Protein AF-0000000076880242 (afdb_homodimer)

InterPro domains:
  IPR003441 NAC domain [PF02365] (5-135)
  IPR003441 NAC domain [PS51005] (4-157)
  IPR036093 NAC domain superfamily [G3DSA:2.170.150.80] (13-168)
  IPR036093 NAC domain superfamily [SSF101941] (3-143)

Foldseek 3Di:
DPDPPPPDDDDDDLCCQQVPQLVCLLVVHPCVPSCVRAPADDCLQEDLVCVCVVCVDDCPDPWRKHKHKYFAQDQDPVRPRDCNDYPFWHKAWPDDWDFDADPVGHTFWTKTKIFTFGDDPPPGHTFQKMKIKIAGDDDPDRDPPSNTIIMIMIGRDDPPPPVPPPPCPVPPPVPPPPPPPPVPPPPDD/DPDPPPPDDDDDDLCCQAVPQLVCLLVVHPCVPSCVRAPADDCLQEDLVCVCVVCVPDCPDPWRKHKHKYWAQDQDPVRPRPFNYYPFWHKAWPDDWDFDADPVGHTFWTKTKIFTFGDDPPPGHTFQKMKIKIAGDDDPDRDPVSNTIIMIMIGRDDPPPPVPPPPCVVVPPVPPPPPPPPVPPPPDD

Nearest PDB structures (foldseek):
  1ut4-assembly1_A  TM=8.568E-01  e=2.011E-12  Arabidopsis thaliana
  3swm-assembly1_A  TM=8.765E-01  e=5.111E-12  Arabidopsis thaliana
  1ut7-assembly1_B  TM=8.745E-01  e=6.088E-12  Arabidopsis thaliana
  1ut7-assembly1_A  TM=8.770E-01  e=1.029E-11  Arabidopsis thaliana
  3swm-assembly1_B  TM=8.886E-01  e=2.772E-11  Arabidopsis thaliana

Solvent-accessible surface area (backbone atoms only — not comparable to full-atom values): 22292 Å² total; per-residue (Å²): 126,76,84,67,58,89,35,44,40,85,63,55,52,72,40,46,45,38,69,46,50,45,42,25,57,45,68,67,41,63,51,73,65,48,43,72,76,34,39,79,47,83,59,63,50,47,51,74,89,49,45,70,68,69,46,71,60,80,71,52,54,94,70,50,64,45,61,26,37,25,69,54,74,63,70,42,89,90,67,54,56,57,63,42,40,26,90,57,21,33,56,40,74,65,69,76,64,41,77,33,49,39,96,84,66,45,76,51,27,34,40,36,43,27,34,35,21,44,43,59,84,88,74,36,45,81,56,53,36,36,36,39,38,38,38,61,58,80,61,94,75,64,61,78,76,44,72,33,58,26,40,38,35,37,36,54,64,70,75,74,65,71,64,65,78,69,74,70,70,66,74,69,70,77,70,65,68,75,74,72,72,71,71,73,72,71,72,79,129,127,78,83,67,59,90,34,44,40,83,63,54,51,72,40,45,44,38,68,46,49,45,41,25,59,45,68,67,39,64,52,74,65,46,41,71,75,33,39,78,46,86,58,65,51,46,50,73,87,49,46,69,68,69,46,69,61,78,70,52,54,93,71,49,64,45,59,25,36,25,72,55,76,62,70,43,88,89,68,55,52,60,64,43,40,26,90,56,19,33,57,39,74,65,72,76,65,41,77,34,50,38,96,87,66,45,76,52,28,35,39,36,43,26,35,33,20,45,43,58,85,90,75,35,45,80,55,54,38,36,36,40,37,37,38,61,59,79,60,96,75,64,62,78,75,45,73,35,58,26,39,38,37,38,36,54,62,69,73,73,66,72,65,66,80,68,75,69,68,66,71,71,67,76,70,66,72,73,76,72,72,71,69,72,71,70,73,78,130

pLDDT: mean 74.57, std 24.59, range [21.7, 97.0]

Sequence (378 aa):
MGELPAGYRFYPTEEELVRFYLRHMLDGRRRGDIERVIPVADVCSLDPWQLPEVHRGACAGHGEPWFYFCARQDREARGGRPSRTTPSGYWKAAGTPGLVYSADGRPVGTKKTMVFYRGRAPAGAKTKWKMNEYRAFDDDGADAAARLQVINKYKREERVQLVPAVHKVRQLAAVRPPAVHCRRRRMPLMGELPAGYRFYPTEEELVRFYLRHMLDGRRRGDIERVIPVADVCSLDPWQLPEVHRGACAGHGEPWFYFCARQDREARGGRPSRTTPSGYWKAAGTPGLVYSADGRPVGTKKTMVFYRGRAPAGAKTKWKMNEYRAFDDDGADAAARLQVINKYKREERVQLVPAVHKVRQLAAVRPPAVHCRRRRMPL

Organism: Aegilops tauschii subsp. strangulata (NCBI:txid200361)

Structure (mmCIF, N/CA/C/O backbone):
data_AF-0000000076880242-model_v1
#
loop_
_entity.id
_entity.type
_entity.pdbx_description
1 polymer 'NAC domain-containing protein'
#
loop_
_atom_site.group_PDB
_atom_site.id
_atom_site.type_symbol
_atom_site.label_atom_id
_atom_site.label_alt_id
_atom_site.label_comp_id
_atom_site.label_asym_id
_atom_site.label_entity_id
_atom_site.label_seq_id
_atom_site.pdbx_PDB_ins_code
_atom_site.Cartn_x
_atom_site.Cartn_y
_atom_site.Cartn_z
_atom_site.occupancy
_atom_site.B_iso_or_equiv
_atom_site.auth_seq_id
_atom_site.auth_comp_id
_atom_site.auth_asym_id
_atom_site.auth_atom_id
_atom_site.pdbx_PDB_model_num
ATOM 1 N N . MET A 1 1 ? -20.016 -7.203 -4.348 1 39.78 1 MET A N 1
ATOM 2 C CA . MET A 1 1 ? -19.281 -6.516 -3.291 1 39.78 1 MET A CA 1
ATOM 3 C C . MET A 1 1 ? -19.641 -5.039 -3.234 1 39.78 1 MET A C 1
ATOM 5 O O . MET A 1 1 ? -19.781 -4.387 -4.273 1 39.78 1 MET A O 1
ATOM 9 N N . GLY A 1 2 ? -20.344 -4.672 -2.33 1 49.03 2 GLY A N 1
ATOM 10 C CA . GLY A 1 2 ? -20.703 -3.264 -2.252 1 49.03 2 GLY A CA 1
ATOM 11 C C . GLY A 1 2 ? -19.531 -2.336 -2.52 1 49.03 2 GLY A C 1
ATOM 12 O O . GLY A 1 2 ? -18.375 -2.768 -2.514 1 49.03 2 GLY A O 1
ATOM 13 N N . GLU A 1 3 ? -19.75 -1.189 -3.174 1 67.62 3 GLU A N 1
ATOM 14 C CA . GLU A 1 3 ? -18.766 -0.172 -3.518 1 67.62 3 GLU A CA 1
ATOM 15 C C . GLU A 1 3 ? -17.891 0.174 -2.318 1 67.62 3 GLU A C 1
ATOM 17 O O . GLU A 1 3 ? -18.391 0.491 -1.241 1 67.62 3 GLU A O 1
ATOM 22 N N . LEU A 1 4 ? -16.578 -0.355 -2.287 1 77.06 4 LEU A N 1
ATOM 23 C CA . LEU A 1 4 ? -15.656 -0.036 -1.206 1 77.06 4 LEU A CA 1
ATOM 24 C C . LEU A 1 4 ? -15.562 1.472 -0.999 1 77.06 4 LEU A C 1
ATOM 26 O O . LEU A 1 4 ? -15.672 2.242 -1.956 1 77.06 4 LEU A O 1
ATOM 30 N N . PRO A 1 5 ? -15.68 1.851 0.197 1 81 5 PRO A N 1
ATOM 31 C CA . PRO A 1 5 ? -15.453 3.277 0.44 1 81 5 PRO A CA 1
ATOM 32 C C . PRO A 1 5 ? -14.188 3.801 -0.229 1 81 5 PRO A C 1
ATOM 34 O O . PRO A 1 5 ? -13.273 3.021 -0.526 1 81 5 PRO A O 1
ATOM 37 N N . ALA A 1 6 ? -14.156 5.074 -0.466 1 87.81 6 ALA A N 1
ATOM 38 C CA . ALA A 1 6 ? -13 5.703 -1.101 1 87.81 6 ALA A CA 1
ATOM 39 C C . ALA A 1 6 ? -11.719 5.402 -0.328 1 87.81 6 ALA A C 1
ATOM 41 O O . ALA A 1 6 ? -11.703 5.453 0.904 1 87.81 6 ALA A O 1
ATOM 42 N N . GLY A 1 7 ? -10.766 4.98 -1.054 1 90.94 7 GLY A N 1
ATOM 43 C CA . GLY A 1 7 ? -9.461 4.781 -0.448 1 90.94 7 GLY A CA 1
ATOM 44 C C . GLY A 1 7 ? -9.195 3.338 -0.058 1 90.94 7 GLY A C 1
ATOM 45 O O . GLY A 1 7 ? -8.047 2.953 0.18 1 90.94 7 GLY A O 1
ATOM 46 N N . TYR A 1 8 ? -10.25 2.531 0.14 1 90.06 8 TYR A N 1
ATOM 47 C CA . TYR A 1 8 ? -10.055 1.113 0.418 1 90.06 8 TYR A CA 1
ATOM 48 C C . TYR A 1 8 ? -9.789 0.337 -0.866 1 90.06 8 TYR A C 1
ATOM 50 O O . TYR A 1 8 ? -10.492 0.523 -1.866 1 90.06 8 TYR A O 1
ATOM 58 N N . ARG A 1 9 ? -8.828 -0.488 -0.817 1 90.25 9 ARG A N 1
ATOM 59 C CA . ARG A 1 9 ? -8.477 -1.284 -1.987 1 90.25 9 ARG A CA 1
ATOM 60 C C . ARG A 1 9 ? -7.812 -2.596 -1.577 1 90.25 9 ARG A C 1
ATOM 62 O O . ARG A 1 9 ? -7.48 -2.791 -0.407 1 90.25 9 ARG A O 1
ATOM 69 N N . PHE A 1 10 ? -7.703 -3.434 -2.551 1 90.69 10 PHE A N 1
ATOM 70 C CA . PHE A 1 10 ? -7.059 -4.715 -2.293 1 90.69 10 PHE A CA 1
ATOM 71 C C . PHE A 1 10 ? -5.547 -4.551 -2.182 1 90.69 10 PHE A C 1
ATOM 73 O O . PHE A 1 10 ? -4.867 -4.336 -3.188 1 90.69 10 PHE A O 1
ATOM 80 N N . TYR A 1 11 ? -5.043 -4.566 -1.032 1 90.19 11 TYR A N 1
ATOM 81 C CA . TYR A 1 11 ? -3.635 -4.457 -0.671 1 90.19 11 TYR A CA 1
ATOM 82 C C . TYR A 1 11 ? -3.275 -5.449 0.431 1 90.19 11 TYR A C 1
ATOM 84 O O . TYR A 1 11 ? -2.98 -5.051 1.56 1 90.19 11 TYR A O 1
ATOM 92 N N . PRO A 1 12 ? -3.203 -6.703 0.051 1 93.69 12 PRO A N 1
ATOM 93 C CA . PRO A 1 12 ? -3.016 -7.762 1.043 1 93.69 12 PRO A CA 1
ATOM 94 C C . PRO A 1 12 ? -1.581 -7.84 1.56 1 93.69 12 PRO A C 1
ATOM 96 O O . PRO A 1 12 ? -0.641 -7.508 0.833 1 93.69 12 PRO A O 1
ATOM 99 N N . THR A 1 13 ? -1.454 -8.258 2.807 1 92.06 13 THR A N 1
ATOM 100 C CA . THR A 1 13 ? -0.146 -8.68 3.299 1 92.06 13 THR A CA 1
ATOM 101 C C . THR A 1 13 ? 0.262 -10.008 2.682 1 92.06 13 THR A C 1
ATOM 103 O O . THR A 1 13 ? -0.575 -10.727 2.131 1 92.06 13 THR A O 1
ATOM 106 N N . GLU A 1 14 ? 1.52 -10.297 2.859 1 95.12 14 GLU A N 1
ATOM 107 C CA . GLU A 1 14 ? 1.997 -11.586 2.365 1 95.12 14 GLU A CA 1
ATOM 108 C C . GLU A 1 14 ? 1.349 -12.742 3.119 1 95.12 14 GLU A C 1
ATOM 110 O O . GLU A 1 14 ? 1.032 -13.773 2.527 1 95.12 14 GLU A O 1
ATOM 115 N N . GLU A 1 15 ? 1.118 -12.539 4.324 1 94 15 GLU A N 1
ATOM 116 C CA . GLU A 1 15 ? 0.449 -13.57 5.113 1 94 15 GLU A CA 1
ATOM 117 C C . GLU A 1 15 ? -0.976 -13.805 4.621 1 94 15 GLU A C 1
ATOM 119 O O . GLU A 1 15 ? -1.424 -14.945 4.52 1 94 15 GLU A O 1
ATOM 124 N N . GLU A 1 16 ? -1.673 -12.758 4.371 1 95.56 16 GLU A N 1
ATOM 125 C CA . GLU A 1 16 ? -3.043 -12.883 3.883 1 95.56 16 GLU A CA 1
ATOM 126 C C . GLU A 1 16 ? -3.084 -13.609 2.541 1 95.56 16 GLU A C 1
ATOM 128 O O . GLU A 1 16 ? -3.979 -14.414 2.295 1 95.56 16 GLU A O 1
ATOM 133 N N . LEU A 1 17 ? -2.092 -13.328 1.732 1 96.94 17 LEU A N 1
ATOM 134 C CA . LEU A 1 17 ? -2.021 -14.008 0.442 1 96.94 17 LEU A CA 1
ATOM 135 C C . LEU A 1 17 ? -1.858 -15.508 0.625 1 96.94 17 LEU A C 1
ATOM 137 O O . LEU A 1 17 ? -2.562 -16.297 -0.011 1 96.94 17 LEU A O 1
ATOM 141 N N . VAL A 1 18 ? -1.028 -15.836 1.516 1 96.12 18 VAL A N 1
ATOM 142 C CA . VAL A 1 18 ? -0.68 -17.25 1.652 1 96.12 18 VAL A CA 1
ATOM 143 C C . VAL A 1 18 ? -1.71 -17.953 2.533 1 96.12 18 VAL A C 1
ATOM 145 O O . VAL A 1 18 ? -2.295 -18.953 2.131 1 96.12 18 VAL A O 1
ATOM 148 N N . ARG A 1 19 ? -2.1 -17.391 3.639 1 94.56 19 ARG A N 1
ATOM 149 C CA . ARG A 1 19 ? -2.881 -18.094 4.648 1 94.56 19 ARG A CA 1
ATOM 150 C C . ARG A 1 19 ? -4.375 -17.969 4.371 1 94.56 19 ARG A C 1
ATOM 152 O O . ARG A 1 19 ? -5.176 -18.75 4.875 1 94.56 19 ARG A O 1
ATOM 159 N N . PHE A 1 20 ? -4.703 -17.047 3.664 1 95.19 20 PHE A N 1
ATOM 160 C CA . PHE A 1 20 ? -6.129 -16.922 3.383 1 95.19 20 PHE A CA 1
ATOM 161 C C . PHE A 1 20 ? -6.434 -17.281 1.934 1 95.19 20 PHE A C 1
ATOM 163 O O . PHE A 1 20 ? -7.102 -18.281 1.666 1 95.19 20 PHE A O 1
ATOM 170 N N . TYR A 1 21 ? -5.871 -16.562 1.058 1 96.5 21 TYR A N 1
ATOM 171 C CA . TYR A 1 21 ? -6.262 -16.734 -0.337 1 96.5 21 TYR A CA 1
ATOM 172 C C . TYR A 1 21 ? -5.727 -18.047 -0.89 1 96.5 21 TYR A C 1
ATOM 174 O O . TYR A 1 21 ? -6.492 -18.891 -1.382 1 96.5 21 TYR A O 1
ATOM 182 N N . LEU A 1 22 ? -4.438 -18.203 -0.793 1 96.38 22 LEU A N 1
ATOM 183 C CA . LEU A 1 22 ? -3.836 -19.391 -1.387 1 96.38 22 LEU A CA 1
ATOM 184 C C . LEU A 1 22 ? -4.305 -20.641 -0.669 1 96.38 22 LEU A C 1
ATOM 186 O O . LEU A 1 22 ? -4.621 -21.656 -1.312 1 96.38 22 LEU A O 1
ATOM 190 N N . ARG A 1 23 ? -4.379 -20.594 0.606 1 94.06 23 ARG A N 1
ATOM 191 C CA . ARG A 1 23 ? -4.809 -21.781 1.356 1 94.06 23 ARG A CA 1
ATOM 192 C C . ARG A 1 23 ? -6.234 -22.172 0.989 1 94.06 23 ARG A C 1
ATOM 194 O O . ARG A 1 23 ? -6.535 -23.359 0.818 1 94.06 23 ARG A O 1
ATOM 201 N N . HIS A 1 24 ? -7.078 -21.234 0.848 1 94.25 24 HIS A N 1
ATOM 202 C CA . HIS A 1 24 ? -8.445 -21.547 0.439 1 94.25 24 HIS A CA 1
ATOM 203 C C . HIS A 1 24 ? -8.477 -22.156 -0.959 1 94.25 24 HIS A C 1
ATOM 205 O O . HIS A 1 24 ? -9.273 -23.062 -1.229 1 94.25 24 HIS A O 1
ATOM 211 N N . MET A 1 25 ? -7.672 -21.594 -1.796 1 94.44 25 MET A N 1
ATOM 212 C CA . MET A 1 25 ? -7.578 -22.141 -3.145 1 94.44 25 MET A CA 1
ATOM 213 C C . MET A 1 25 ? -7.156 -23.609 -3.105 1 94.44 25 MET A C 1
ATOM 215 O O . MET A 1 25 ? -7.77 -24.453 -3.76 1 94.44 25 MET A O 1
ATOM 219 N N . LEU A 1 26 ? -6.18 -23.875 -2.307 1 91.75 26 LEU A N 1
ATOM 220 C CA . LEU A 1 26 ? -5.613 -25.219 -2.23 1 91.75 26 LEU A CA 1
ATOM 221 C C . LEU A 1 26 ? -6.594 -26.188 -1.574 1 91.75 26 LEU A C 1
ATOM 223 O O . LEU A 1 26 ? -6.664 -27.359 -1.954 1 91.75 26 LEU A O 1
ATOM 227 N N . ASP A 1 27 ? -7.359 -25.641 -0.649 1 91.06 27 ASP A N 1
ATOM 228 C CA . ASP A 1 27 ? -8.289 -26.484 0.092 1 91.06 27 ASP A CA 1
ATOM 229 C C . ASP A 1 27 ? -9.633 -26.594 -0.629 1 91.06 27 ASP A C 1
ATOM 231 O O . ASP A 1 27 ? -10.516 -27.344 -0.209 1 91.06 27 ASP A O 1
ATOM 235 N N . GLY A 1 28 ? -9.75 -25.859 -1.66 1 91.12 28 GLY A N 1
ATOM 236 C CA . GLY A 1 28 ? -11.016 -25.844 -2.379 1 91.12 28 GLY A CA 1
ATOM 237 C C . GLY A 1 28 ? -12.141 -25.203 -1.592 1 91.12 28 GLY A C 1
ATOM 238 O O . GLY A 1 28 ? -13.297 -25.641 -1.688 1 91.12 28 GLY A O 1
ATOM 239 N N . ARG A 1 29 ? -11.844 -24.266 -0.777 1 92.94 29 ARG A N 1
ATOM 240 C CA . ARG A 1 29 ? -12.82 -23.562 0.053 1 92.94 29 ARG A CA 1
ATOM 241 C C . ARG A 1 29 ? -13.023 -22.125 -0.421 1 92.94 29 ARG A C 1
ATOM 243 O O . ARG A 1 29 ? -12.07 -21.469 -0.845 1 92.94 29 ARG A O 1
ATOM 250 N N . ARG A 1 30 ? -14.281 -21.641 -0.36 1 93.19 30 ARG A N 1
ATOM 251 C CA . ARG A 1 30 ? -14.648 -20.266 -0.676 1 93.19 30 ARG A CA 1
ATOM 252 C C . ARG A 1 30 ? -14.164 -19.875 -2.066 1 93.19 30 ARG A C 1
ATOM 254 O O . ARG A 1 30 ? -13.703 -18.75 -2.273 1 93.19 30 ARG A O 1
ATOM 261 N N . ARG A 1 31 ? -14.141 -20.812 -2.93 1 92.12 31 ARG A N 1
ATOM 262 C CA . ARG A 1 31 ? -13.586 -20.594 -4.262 1 92.12 31 ARG A CA 1
ATOM 263 C C . ARG A 1 31 ? -14.25 -19.406 -4.941 1 92.12 31 ARG A C 1
ATOM 265 O O . ARG A 1 31 ? -13.57 -18.531 -5.488 1 92.12 31 ARG A O 1
ATOM 272 N N . GLY A 1 32 ? -15.57 -19.344 -4.809 1 91.12 32 GLY A N 1
ATOM 273 C CA . GLY A 1 32 ? -16.281 -18.234 -5.414 1 91.12 32 GLY A CA 1
ATOM 274 C C . GLY A 1 32 ? -15.867 -16.891 -4.855 1 91.12 32 GLY A C 1
ATOM 275 O O . GLY A 1 32 ? -15.695 -15.922 -5.605 1 91.12 32 GLY A O 1
ATOM 276 N N . ASP A 1 33 ? -15.633 -16.797 -3.623 1 92 33 ASP A N 1
ATOM 277 C CA . ASP A 1 33 ? -15.289 -15.547 -2.943 1 92 33 ASP A CA 1
ATOM 278 C C . ASP A 1 33 ? -13.859 -15.117 -3.277 1 92 33 ASP A C 1
ATOM 280 O O . ASP A 1 33 ? -13.617 -13.945 -3.568 1 92 33 ASP A O 1
ATOM 284 N N . ILE A 1 34 ? -12.945 -16.062 -3.285 1 93.88 34 ILE A N 1
ATOM 285 C CA . ILE A 1 34 ? -11.555 -15.68 -3.451 1 93.88 34 ILE A CA 1
ATOM 286 C C . ILE A 1 34 ? -11.266 -15.414 -4.93 1 93.88 34 ILE A C 1
ATOM 288 O O . ILE A 1 34 ? -10.453 -14.547 -5.262 1 93.88 34 ILE A O 1
ATOM 292 N N . GLU A 1 35 ? -11.922 -16.047 -5.82 1 93.12 35 GLU A N 1
ATOM 293 C CA . GLU A 1 35 ? -11.688 -15.867 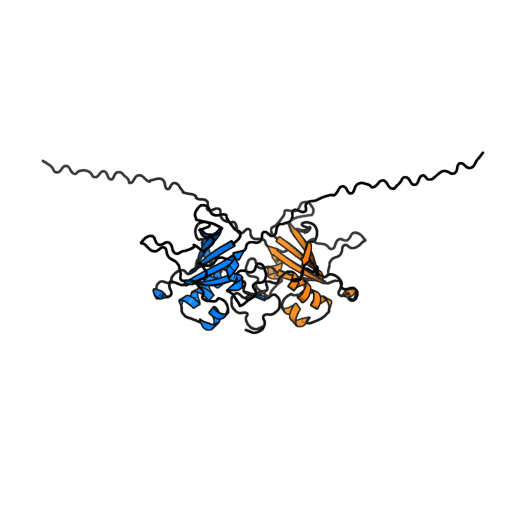-7.246 1 93.12 35 GLU A CA 1
ATOM 294 C C . GLU A 1 35 ? -12.312 -14.562 -7.742 1 93.12 35 GLU A C 1
ATOM 296 O O . GLU A 1 35 ? -11.977 -14.078 -8.82 1 93.12 35 GLU A O 1
ATOM 301 N N . ARG A 1 36 ? -13.219 -14.062 -6.953 1 90.81 36 ARG A N 1
ATOM 302 C CA . ARG A 1 36 ? -13.758 -12.742 -7.273 1 90.81 36 ARG A CA 1
ATOM 303 C C . ARG A 1 36 ? -12.711 -11.656 -7.055 1 90.81 36 ARG A C 1
ATOM 305 O O . ARG A 1 36 ? -12.773 -10.594 -7.672 1 90.81 36 ARG A O 1
ATOM 312 N N . VAL A 1 37 ? -11.805 -11.898 -6.207 1 91.69 37 VAL A N 1
ATOM 313 C CA . VAL A 1 37 ? -10.781 -10.922 -5.852 1 91.69 37 VAL A CA 1
ATOM 314 C C . VAL A 1 37 ? -9.5 -11.195 -6.645 1 91.69 37 VAL A C 1
ATOM 316 O O . VAL A 1 37 ? -8.914 -10.281 -7.223 1 91.69 37 VAL A O 1
ATOM 319 N N . ILE A 1 38 ? -9.102 -12.414 -6.648 1 94.12 38 ILE A N 1
ATOM 320 C CA . ILE A 1 38 ? -7.926 -12.844 -7.395 1 94.12 38 ILE A CA 1
ATOM 321 C C . ILE A 1 38 ? -8.336 -13.828 -8.484 1 94.12 38 ILE A C 1
ATOM 323 O O . ILE A 1 38 ? -8.727 -14.961 -8.188 1 94.12 38 ILE A O 1
ATOM 327 N N . PRO A 1 39 ? -8.219 -13.445 -9.656 1 92.56 39 PRO A N 1
ATOM 328 C CA . PRO A 1 39 ? -8.625 -14.352 -10.742 1 92.56 39 PRO A CA 1
ATOM 329 C C . PRO A 1 39 ? -7.633 -15.492 -10.961 1 92.56 39 PRO A C 1
ATOM 331 O O . PRO A 1 39 ? -6.449 -15.359 -10.641 1 92.56 39 PRO A O 1
ATOM 334 N N . VAL A 1 40 ? -8.172 -16.594 -11.469 1 91.25 40 VAL A N 1
ATOM 335 C CA . VAL A 1 40 ? -7.34 -17.703 -11.922 1 91.25 40 VAL A CA 1
ATOM 336 C C . VAL A 1 40 ? -6.926 -17.484 -13.375 1 91.25 40 VAL A C 1
ATOM 338 O O . VAL A 1 40 ? -7.777 -17.391 -14.258 1 91.25 40 VAL A O 1
ATOM 341 N N . ALA A 1 41 ? -5.609 -17.312 -13.57 1 88.31 41 ALA A N 1
ATOM 342 C CA . ALA A 1 41 ? -5.137 -17.109 -14.938 1 88.31 41 ALA A CA 1
ATOM 343 C C . ALA A 1 41 ? -3.666 -17.5 -15.07 1 88.31 41 ALA A C 1
ATOM 345 O O . ALA A 1 41 ? -2.871 -17.281 -14.156 1 88.31 41 ALA A O 1
ATOM 346 N N . ASP A 1 42 ? -3.385 -18.109 -16.172 1 81.69 42 ASP A N 1
ATOM 347 C CA . ASP A 1 42 ? -1.985 -18.344 -16.5 1 81.69 42 ASP A CA 1
ATOM 348 C C . ASP A 1 42 ? -1.392 -17.172 -17.281 1 81.69 42 ASP A C 1
ATOM 350 O O . ASP A 1 42 ? -1.509 -17.125 -18.5 1 81.69 42 ASP A O 1
ATOM 354 N N . VAL A 1 43 ? -0.737 -16.297 -16.578 1 84 43 VAL A N 1
ATOM 355 C CA . VAL A 1 43 ? -0.303 -15.062 -17.219 1 84 43 VAL A CA 1
ATOM 356 C C . VAL A 1 43 ? 1.222 -15.016 -17.281 1 84 43 VAL A C 1
ATOM 358 O O . VAL A 1 43 ? 1.805 -14.008 -17.688 1 84 43 VAL A O 1
ATOM 361 N N . CYS A 1 44 ? 1.883 -16.094 -16.938 1 80.12 44 CYS A N 1
ATOM 362 C CA . CYS A 1 44 ? 3.34 -16.094 -16.859 1 80.12 44 CYS A CA 1
ATOM 363 C C . CYS A 1 44 ? 3.959 -16.031 -18.25 1 80.12 44 CYS A C 1
ATOM 365 O O . CYS A 1 44 ? 5.109 -15.617 -18.406 1 80.12 44 CYS A O 1
ATOM 367 N N . SER A 1 45 ? 3.207 -16.438 -19.219 1 85.31 45 SER A N 1
ATOM 368 C CA . SER A 1 45 ? 3.74 -16.469 -20.578 1 85.31 45 SER A CA 1
ATOM 369 C C . SER A 1 45 ? 3.422 -15.188 -21.328 1 85.31 45 SER A C 1
ATOM 371 O O . SER A 1 45 ? 3.822 -15.023 -22.484 1 85.31 45 SER A O 1
ATOM 373 N N . LEU A 1 46 ? 2.744 -14.227 -20.719 1 89.75 46 LEU A N 1
ATOM 374 C CA . LEU A 1 46 ? 2.402 -12.945 -21.328 1 89.75 46 LEU A CA 1
ATOM 375 C C . LEU A 1 46 ? 3.434 -11.883 -20.969 1 89.75 46 LEU A C 1
ATOM 377 O O . LEU A 1 46 ? 4.039 -11.93 -19.891 1 89.75 46 LEU A O 1
ATOM 381 N N . ASP A 1 47 ? 3.566 -10.992 -21.984 1 92.69 47 ASP A N 1
ATOM 382 C CA . ASP A 1 47 ? 4.348 -9.812 -21.609 1 92.69 47 ASP A CA 1
ATOM 383 C C . ASP A 1 47 ? 3.656 -9.016 -20.516 1 92.69 47 ASP A C 1
ATOM 385 O O . ASP A 1 47 ? 2.438 -8.828 -20.547 1 92.69 47 ASP A O 1
ATOM 389 N N . PRO A 1 48 ? 4.438 -8.531 -19.547 1 91.62 48 PRO A N 1
ATOM 390 C CA . PRO A 1 48 ? 3.799 -7.91 -18.375 1 91.62 48 PRO A CA 1
ATOM 391 C C . PRO A 1 48 ? 2.988 -6.668 -18.734 1 91.62 48 PRO A C 1
ATOM 393 O O . PRO A 1 48 ? 2.018 -6.336 -18.047 1 91.62 48 PRO A O 1
ATOM 396 N N . TRP A 1 49 ? 3.398 -5.945 -19.781 1 89.25 49 TRP A N 1
ATOM 397 C CA . TRP A 1 49 ? 2.643 -4.754 -20.156 1 89.25 49 TRP A CA 1
ATOM 398 C C . TRP A 1 49 ? 1.286 -5.129 -20.75 1 89.25 49 TRP A C 1
ATOM 400 O O . TRP A 1 49 ? 0.436 -4.266 -20.969 1 89.25 49 TRP A O 1
ATOM 410 N N . GLN A 1 50 ? 0.997 -6.434 -20.938 1 88.44 50 GLN A N 1
ATOM 411 C CA . GLN A 1 50 ? -0.291 -6.895 -21.453 1 88.44 50 GLN A CA 1
ATOM 412 C C . GLN A 1 50 ? -1.257 -7.195 -20.312 1 88.44 50 GLN A C 1
ATOM 414 O O . GLN A 1 50 ? -2.455 -7.375 -20.531 1 88.44 50 GLN A O 1
ATOM 419 N N . LEU A 1 51 ? -0.748 -7.25 -19.125 1 85.88 51 LEU A N 1
ATOM 420 C CA . LEU A 1 51 ? -1.545 -7.672 -17.984 1 85.88 51 LEU A CA 1
ATOM 421 C C . LEU A 1 51 ? -2.697 -6.703 -17.734 1 85.88 51 LEU A C 1
ATOM 423 O O . LEU A 1 51 ? -3.822 -7.129 -17.469 1 85.88 51 LEU A O 1
ATOM 427 N N . PRO A 1 52 ? -2.432 -5.367 -17.812 1 74.31 52 PRO A N 1
ATOM 428 C CA . PRO A 1 52 ? -3.559 -4.453 -17.609 1 74.31 52 PRO A CA 1
ATOM 429 C C . PRO A 1 52 ? -4.715 -4.711 -18.562 1 74.31 52 PRO A C 1
ATOM 431 O O . PRO A 1 52 ? -5.879 -4.527 -18.203 1 74.31 52 PRO A O 1
ATOM 434 N N . GLU A 1 53 ? -4.41 -5.121 -19.688 1 73.5 53 GLU A N 1
ATOM 435 C CA . GLU A 1 53 ? -5.426 -5.352 -20.703 1 73.5 53 GLU A CA 1
ATOM 436 C C . GLU A 1 53 ? -6.191 -6.645 -20.438 1 73.5 53 GLU A C 1
ATOM 438 O O . GLU A 1 53 ? -7.375 -6.754 -20.766 1 73.5 53 GLU A O 1
ATOM 443 N N . VAL A 1 54 ? -5.52 -7.59 -19.984 1 70.25 54 VAL A N 1
ATOM 444 C CA . VAL A 1 54 ? -6.137 -8.883 -19.703 1 70.25 54 VAL A CA 1
ATOM 445 C C . VAL A 1 54 ? -7.055 -8.766 -18.5 1 70.25 54 VAL A C 1
ATOM 447 O O . VAL A 1 54 ? -8.078 -9.453 -18.406 1 70.25 54 VAL A O 1
ATOM 450 N N . HIS A 1 55 ? -6.648 -8.039 -17.656 1 63.78 55 HIS A N 1
ATOM 451 C CA . HIS A 1 55 ? -7.402 -7.91 -16.422 1 63.78 55 HIS A CA 1
ATOM 452 C C . HIS A 1 55 ? -8.508 -6.867 -16.547 1 63.78 55 HIS A C 1
ATOM 454 O O . HIS A 1 55 ? -8.227 -5.672 -16.688 1 63.78 55 HIS A O 1
ATOM 460 N N . ARG A 1 56 ? -9.484 -7.199 -17.547 1 53.97 56 ARG A N 1
ATOM 461 C CA . ARG A 1 56 ? -10.633 -6.301 -17.672 1 53.97 56 ARG A CA 1
ATOM 462 C C . ARG A 1 56 ? -10.961 -5.66 -16.328 1 53.97 56 ARG A C 1
ATOM 464 O O . ARG A 1 56 ? -11.719 -4.688 -16.266 1 53.97 56 ARG A O 1
ATOM 471 N N . GLY A 1 57 ? -10.844 -6.402 -15.359 1 44.75 57 GLY A N 1
ATOM 472 C CA . GLY A 1 57 ? -11.484 -5.93 -14.148 1 44.75 57 GLY A CA 1
ATOM 473 C C . GLY A 1 57 ? -10.875 -4.652 -13.602 1 44.75 57 GLY A C 1
ATOM 474 O O . GLY A 1 57 ? -10.516 -3.756 -14.367 1 44.75 57 GLY A O 1
ATOM 475 N N . ALA A 1 58 ? -10.406 -4.719 -12.258 1 43.91 58 ALA A N 1
ATOM 476 C CA . ALA A 1 58 ? -10.133 -3.596 -11.367 1 43.91 58 ALA A CA 1
ATOM 477 C C . ALA A 1 58 ? -8.992 -2.736 -11.906 1 43.91 58 ALA A C 1
ATOM 479 O O . ALA A 1 58 ? -7.922 -3.254 -12.242 1 43.91 58 ALA A O 1
ATOM 480 N N . CYS A 1 59 ? -9.359 -1.796 -12.672 1 42.34 59 CYS A N 1
ATOM 481 C CA . CYS A 1 59 ? -8.492 -0.698 -13.086 1 42.34 59 CYS A CA 1
ATOM 482 C C . CYS A 1 59 ? -7.344 -0.506 -12.102 1 42.34 59 CYS A C 1
ATOM 484 O O . CYS A 1 59 ? -7.547 -0.013 -10.992 1 42.34 59 CYS A O 1
ATOM 486 N N . ALA A 1 60 ? -6.527 -1.479 -11.984 1 50.28 60 ALA A N 1
ATOM 487 C CA . ALA A 1 60 ? -5.438 -1.036 -11.125 1 50.28 60 ALA A CA 1
ATOM 488 C C . ALA A 1 60 ? -4.898 0.319 -11.57 1 50.28 60 ALA A C 1
ATOM 490 O O . ALA A 1 60 ? -4.609 0.519 -12.758 1 50.28 60 ALA A O 1
ATOM 491 N N . GLY A 1 61 ? -5.531 1.296 -11.133 1 52 61 GLY A N 1
ATOM 492 C CA . GLY A 1 61 ? -4.871 2.564 -11.398 1 52 61 GLY A CA 1
ATOM 493 C C . GLY A 1 61 ? -3.375 2.426 -11.617 1 52 61 GLY A C 1
ATOM 494 O O . GLY A 1 61 ? -2.811 1.349 -11.414 1 52 61 GLY A O 1
ATOM 495 N N . HIS A 1 62 ? -2.783 3.299 -12.234 1 55.97 62 HIS A N 1
ATOM 496 C CA . HIS A 1 62 ? -1.348 3.381 -12.484 1 55.97 62 HIS A CA 1
ATOM 497 C C . HIS A 1 62 ? -0.551 3.051 -11.227 1 55.97 62 HIS A C 1
ATOM 499 O O . HIS A 1 62 ? -0.782 3.639 -10.172 1 55.97 62 HIS A O 1
ATOM 505 N N . GLY A 1 63 ? 0.143 1.854 -11.297 1 66.19 63 GLY A N 1
ATOM 506 C CA . GLY A 1 63 ? 1.118 1.524 -10.273 1 66.19 63 GLY A CA 1
ATOM 507 C C . GLY A 1 63 ? 0.633 0.455 -9.312 1 66.19 63 GLY A C 1
ATOM 508 O O . GLY A 1 63 ? 1.393 -0.011 -8.461 1 66.19 63 GLY A O 1
ATOM 509 N N . GLU A 1 64 ? -0.689 0.149 -9.438 1 80.44 64 GLU A N 1
ATOM 510 C CA . GLU A 1 64 ? -1.182 -0.877 -8.523 1 80.44 64 GLU A CA 1
ATOM 511 C C . GLU A 1 64 ? -0.794 -2.273 -9.008 1 80.44 64 GLU A C 1
ATOM 513 O O . GLU A 1 64 ? -0.72 -2.525 -10.211 1 80.44 64 GLU A O 1
ATOM 518 N N . PRO A 1 65 ? -0.562 -3.215 -8.102 1 90.31 65 PRO A N 1
ATOM 519 C CA . PRO A 1 65 ? -0.167 -4.574 -8.477 1 90.31 65 PRO A CA 1
ATOM 520 C C . PRO A 1 65 ? -1.34 -5.414 -8.977 1 90.31 65 PRO A C 1
ATOM 522 O O . PRO A 1 65 ? -2.498 -5.082 -8.711 1 90.31 65 PRO A O 1
ATOM 525 N N . TRP A 1 66 ? -0.975 -6.457 -9.719 1 91.38 66 TRP A N 1
ATOM 526 C CA . TRP A 1 66 ? -1.929 -7.457 -10.18 1 91.38 66 TRP A CA 1
ATOM 527 C C . TRP A 1 66 ? -1.666 -8.805 -9.523 1 91.38 66 TRP A C 1
ATOM 529 O O . TRP A 1 66 ? -0.512 -9.211 -9.367 1 91.38 66 TRP A O 1
ATOM 539 N N . PHE A 1 67 ? -2.768 -9.477 -9.141 1 94.19 67 PHE A N 1
ATOM 540 C CA . PHE A 1 67 ? -2.664 -10.781 -8.492 1 94.19 67 PHE A CA 1
ATOM 541 C C . PHE A 1 67 ? -3.391 -11.844 -9.305 1 94.19 67 PHE A C 1
ATOM 543 O O . PHE A 1 67 ? -4.496 -11.609 -9.797 1 94.19 67 PHE A O 1
ATOM 550 N N . TYR A 1 68 ? -2.76 -13.047 -9.344 1 93.56 68 TYR A N 1
ATOM 551 C CA . TYR A 1 68 ? -3.381 -14.172 -10.039 1 93.56 68 TYR A CA 1
ATOM 552 C C . TYR A 1 68 ? -3.104 -15.484 -9.312 1 93.56 68 TYR A C 1
ATOM 554 O O . TYR A 1 68 ? -1.99 -15.711 -8.836 1 93.56 68 TYR A O 1
ATOM 562 N N . PHE A 1 69 ? -4.145 -16.281 -9.258 1 94.38 69 PHE A N 1
ATOM 563 C CA . PHE A 1 69 ? -3.879 -17.688 -9.008 1 94.38 69 PHE A CA 1
ATOM 564 C C . PHE A 1 69 ? -3.324 -18.359 -10.25 1 94.38 69 PHE A C 1
ATOM 566 O O . PHE A 1 69 ? -3.91 -18.266 -11.336 1 94.38 69 PHE A O 1
ATOM 573 N N . CYS A 1 70 ? -2.199 -19.031 -10.016 1 91.44 70 CYS A N 1
ATOM 574 C CA . CYS A 1 70 ? -1.546 -19.719 -11.133 1 91.44 70 CYS A CA 1
ATOM 575 C C . CYS A 1 70 ? -1.138 -21.125 -10.734 1 91.44 70 CYS A C 1
ATOM 577 O O . CYS A 1 70 ? -0.913 -21.406 -9.555 1 91.44 70 CYS A O 1
ATOM 579 N N . ALA A 1 71 ? -1.054 -21.922 -11.805 1 87.12 71 ALA A N 1
ATOM 580 C CA . ALA A 1 71 ? -0.478 -23.25 -11.555 1 87.12 71 ALA A CA 1
ATOM 581 C C . ALA A 1 71 ? 1.019 -23.141 -11.273 1 87.12 71 ALA A C 1
ATOM 583 O O . ALA A 1 71 ? 1.729 -22.375 -11.922 1 87.12 71 ALA A O 1
ATOM 584 N N . ARG A 1 72 ? 1.38 -23.844 -10.281 1 81.94 72 ARG A N 1
ATOM 585 C CA . ARG A 1 72 ? 2.807 -23.875 -9.984 1 81.94 72 ARG A CA 1
ATOM 586 C C . ARG A 1 72 ? 3.604 -24.438 -11.156 1 81.94 72 ARG A C 1
ATOM 588 O O . ARG A 1 72 ? 3.213 -25.438 -11.758 1 81.94 72 ARG A O 1
ATOM 595 N N . GLN A 1 73 ? 4.59 -23.672 -11.539 1 69.56 73 GLN A N 1
ATOM 596 C CA . GLN A 1 73 ? 5.426 -24.141 -12.641 1 69.56 73 GLN A CA 1
ATOM 597 C C . GLN A 1 73 ? 6.727 -24.75 -12.117 1 69.56 73 GLN A C 1
ATOM 599 O O . GLN A 1 73 ? 7.566 -24.047 -11.562 1 69.56 73 GLN A O 1
ATOM 604 N N . ASP A 1 74 ? 6.75 -26.016 -11.859 1 62.06 74 ASP A N 1
ATOM 605 C CA . ASP A 1 74 ? 7.977 -26.688 -11.422 1 62.06 74 ASP A CA 1
ATOM 606 C C . ASP A 1 74 ? 8.82 -27.109 -12.625 1 62.06 74 ASP A C 1
ATOM 608 O O . ASP A 1 74 ? 8.289 -27.328 -13.719 1 62.06 74 ASP A O 1
ATOM 612 N N . ARG A 1 75 ? 10.188 -26.969 -12.391 1 58.53 75 ARG A N 1
ATOM 613 C CA . ARG A 1 75 ? 11.094 -27.469 -13.414 1 58.53 75 ARG A CA 1
ATOM 614 C C . ARG A 1 75 ? 10.805 -28.938 -13.734 1 58.53 75 ARG A C 1
ATOM 616 O O . ARG A 1 75 ? 10.609 -29.75 -12.82 1 58.53 75 ARG A O 1
ATOM 623 N N . GLU A 1 76 ? 10.375 -29.172 -14.938 1 53.09 76 GLU A N 1
ATOM 624 C CA . GLU A 1 76 ? 10.273 -30.578 -15.336 1 53.09 76 GLU A CA 1
ATOM 625 C C . GLU A 1 76 ? 11.648 -31.234 -15.406 1 53.09 76 GLU A C 1
ATOM 627 O O . GLU A 1 76 ? 12.648 -30.562 -15.688 1 53.09 76 GLU A O 1
ATOM 632 N N . ALA A 1 77 ? 11.852 -32.5 -14.812 1 49.78 77 ALA A N 1
ATOM 633 C CA . ALA A 1 77 ? 13.055 -33.312 -14.867 1 49.78 77 ALA A CA 1
ATOM 634 C C . ALA A 1 77 ? 13.711 -33.25 -16.234 1 49.78 77 ALA A C 1
ATOM 636 O O . ALA A 1 77 ? 14.938 -33.281 -16.344 1 49.78 77 ALA A O 1
ATOM 637 N N . ARG A 1 78 ? 13.008 -33.469 -17.266 1 51.09 78 ARG A N 1
ATOM 638 C CA . ARG A 1 78 ? 13.633 -33.656 -18.562 1 51.09 78 ARG A CA 1
ATOM 639 C C . ARG A 1 78 ? 13.992 -32.312 -19.188 1 51.09 78 ARG A C 1
ATOM 641 O O . ARG A 1 78 ? 14.102 -32.219 -20.422 1 51.09 78 ARG A O 1
ATOM 648 N N . GLY A 1 79 ? 14.328 -31.297 -18.328 1 49.84 79 GLY A N 1
ATOM 649 C CA . GLY A 1 79 ? 14.992 -30.078 -18.781 1 49.84 79 GLY A CA 1
ATOM 650 C C . GLY A 1 79 ? 14.023 -28.953 -19.109 1 49.84 79 GLY A C 1
ATOM 651 O O . GLY A 1 79 ? 14.438 -27.875 -19.531 1 49.84 79 GLY A O 1
ATOM 652 N N . GLY A 1 80 ? 12.672 -29.312 -19.422 1 47.84 80 GLY A N 1
ATOM 653 C CA . GLY A 1 80 ? 11.781 -28.281 -19.906 1 47.84 80 GLY A CA 1
ATOM 654 C C . GLY A 1 80 ? 11.469 -27.203 -18.875 1 47.84 80 GLY A C 1
ATOM 655 O O . GLY A 1 80 ? 10.828 -27.5 -17.859 1 47.84 80 GLY A O 1
ATOM 656 N N . ARG A 1 81 ? 12.32 -26.25 -18.531 1 51.41 81 ARG A N 1
ATOM 657 C CA . ARG A 1 81 ? 12.039 -25.156 -17.609 1 51.41 81 ARG A CA 1
ATOM 658 C C . ARG A 1 81 ? 10.719 -24.469 -17.953 1 51.41 81 ARG A C 1
ATOM 660 O O . ARG A 1 81 ? 10.461 -24.141 -19.109 1 51.41 81 ARG A O 1
ATOM 667 N N . PRO A 1 82 ? 9.734 -24.734 -17.297 1 54.03 82 PRO A N 1
ATOM 668 C CA . PRO A 1 82 ? 8.531 -23.938 -17.531 1 54.03 82 PRO A CA 1
ATOM 669 C C . PRO A 1 82 ? 8.844 -22.531 -18.047 1 54.03 82 PRO A C 1
ATOM 671 O O . PRO A 1 82 ? 9.922 -22 -17.766 1 54.03 82 PRO A O 1
ATOM 674 N N . SER A 1 83 ? 8.188 -22.031 -19.312 1 60.22 83 SER A N 1
ATOM 675 C CA . SER A 1 83 ? 8.375 -20.906 -20.219 1 60.22 83 SER A CA 1
ATOM 676 C C . SER A 1 83 ? 8.195 -19.578 -19.5 1 60.22 83 SER A C 1
ATOM 678 O O . SER A 1 83 ? 7.074 -19.188 -19.156 1 60.22 83 SER A O 1
ATOM 680 N N . ARG A 1 84 ? 8.953 -19.281 -18.375 1 78.75 84 ARG A N 1
ATOM 681 C CA . ARG A 1 84 ? 9.07 -17.891 -17.938 1 78.75 84 ARG A CA 1
ATOM 682 C C . ARG A 1 84 ? 9.516 -16.984 -19.094 1 78.75 84 ARG A C 1
ATOM 684 O O . ARG A 1 84 ? 10.148 -15.953 -18.859 1 78.75 84 ARG A O 1
ATOM 691 N N . THR A 1 85 ? 9.297 -17.641 -20.203 1 86.12 85 THR A N 1
ATOM 692 C CA . THR A 1 85 ? 9.57 -16.859 -21.406 1 86.12 85 THR A CA 1
ATOM 693 C C . THR A 1 85 ? 8.281 -16.297 -21.984 1 86.12 85 THR A C 1
ATOM 695 O O . THR A 1 85 ? 7.242 -16.953 -21.969 1 86.12 85 THR A O 1
ATOM 698 N N . THR A 1 86 ? 8.391 -15.125 -22.469 1 91.5 86 THR A N 1
ATOM 699 C CA . THR A 1 86 ? 7.289 -14.453 -23.141 1 91.5 86 THR A CA 1
ATOM 700 C C . THR A 1 86 ? 7.688 -14.078 -24.578 1 91.5 86 THR A C 1
ATOM 702 O O . THR A 1 86 ? 8.836 -14.273 -24.969 1 91.5 86 THR A O 1
ATOM 705 N N . PRO A 1 87 ? 6.785 -13.664 -25.312 1 91.44 87 PRO A N 1
ATOM 706 C CA . PRO A 1 87 ? 7.137 -13.266 -26.688 1 91.44 87 PRO A CA 1
ATOM 707 C C . PRO A 1 87 ? 8.242 -12.211 -26.719 1 91.44 87 PRO A C 1
ATOM 709 O O . PRO A 1 87 ? 9.031 -12.18 -27.672 1 91.44 87 PRO A O 1
ATOM 712 N N . SER A 1 88 ? 8.344 -11.375 -25.688 1 95.38 88 SER A N 1
ATOM 713 C CA . SER A 1 88 ? 9.266 -10.25 -25.781 1 95.38 88 SER A CA 1
ATOM 714 C C . SER A 1 88 ? 10.414 -10.391 -24.781 1 95.38 88 SER A C 1
ATOM 716 O O . SER A 1 88 ? 11.312 -9.547 -24.734 1 95.38 88 SER A O 1
ATOM 718 N N . GLY A 1 89 ? 10.336 -11.438 -23.969 1 95.25 89 GLY A N 1
ATOM 719 C CA . GLY A 1 89 ? 11.375 -11.5 -22.953 1 95.25 89 GLY A CA 1
ATOM 720 C C . GLY A 1 89 ? 11.234 -12.695 -22.031 1 95.25 89 GLY A C 1
ATOM 721 O O . GLY A 1 89 ? 10.789 -13.766 -22.453 1 95.25 89 GLY A O 1
ATOM 722 N N . TYR A 1 90 ? 11.844 -12.516 -20.844 1 92.5 90 TYR A N 1
ATOM 723 C CA . TYR A 1 90 ? 11.852 -13.617 -19.891 1 92.5 90 TYR A CA 1
ATOM 724 C C . TYR A 1 90 ? 11.906 -13.102 -18.469 1 92.5 90 TYR A C 1
ATOM 726 O O . TYR A 1 90 ? 12.414 -12.008 -18.219 1 92.5 90 TYR A O 1
ATOM 734 N N . TRP A 1 91 ? 11.359 -13.922 -17.562 1 92.56 91 TRP A N 1
ATOM 735 C CA . TRP A 1 91 ? 11.461 -13.664 -16.141 1 92.56 91 TRP A CA 1
ATOM 736 C C . TRP A 1 91 ? 12.688 -14.344 -15.547 1 92.56 91 TRP A C 1
ATOM 738 O O . TRP A 1 91 ? 12.93 -15.531 -15.781 1 92.56 91 TRP A O 1
ATOM 748 N N . LYS A 1 92 ? 13.438 -13.594 -14.781 1 91.44 92 LYS A N 1
ATOM 749 C CA . LYS A 1 92 ? 14.641 -14.125 -14.141 1 91.44 92 LYS A CA 1
ATOM 750 C C . LYS A 1 92 ? 14.555 -13.984 -12.625 1 91.44 92 LYS A C 1
ATOM 752 O O . LYS A 1 92 ? 14.164 -12.93 -12.109 1 91.44 92 LYS A O 1
ATOM 757 N N . ALA A 1 93 ? 14.93 -15.008 -11.922 1 91.06 93 ALA A N 1
ATOM 758 C CA . ALA A 1 93 ? 14.906 -14.984 -10.461 1 91.06 93 ALA A CA 1
ATOM 759 C C . ALA A 1 93 ? 15.883 -13.945 -9.914 1 91.06 93 ALA A C 1
ATOM 761 O O . ALA A 1 93 ? 17.016 -13.828 -10.398 1 91.06 93 ALA A O 1
ATOM 762 N N . ALA A 1 94 ? 15.289 -13.117 -9.016 1 92.44 94 ALA A N 1
ATOM 763 C CA . ALA A 1 94 ? 16.109 -12.133 -8.32 1 92.44 94 ALA A CA 1
ATOM 764 C C . ALA A 1 94 ? 16.531 -12.633 -6.938 1 92.44 94 ALA A C 1
ATOM 766 O O . ALA A 1 94 ? 16.141 -12.055 -5.922 1 92.44 94 ALA A O 1
ATOM 767 N N . GLY A 1 95 ? 17.328 -13.727 -6.762 1 90 95 GLY A N 1
ATOM 768 C CA . GLY A 1 95 ? 17.797 -14.258 -5.492 1 90 95 GLY A CA 1
ATOM 769 C C . GLY A 1 95 ? 17.047 -15.5 -5.051 1 90 95 GLY A C 1
ATOM 770 O O . GLY A 1 95 ? 16.359 -16.141 -5.855 1 90 95 GLY A O 1
ATOM 771 N N . THR A 1 96 ? 17.266 -15.977 -3.795 1 92 96 THR A N 1
ATOM 772 C CA . THR A 1 96 ? 16.625 -17.141 -3.211 1 92 96 THR A CA 1
ATOM 773 C C . THR A 1 96 ? 15.266 -16.766 -2.617 1 92 96 THR A C 1
ATOM 775 O O . THR A 1 96 ? 15.086 -15.664 -2.102 1 92 96 THR A O 1
ATOM 778 N N . PRO A 1 97 ? 14.438 -17.719 -2.75 1 92.62 97 PRO A N 1
ATOM 779 C CA . PRO A 1 97 ? 13.133 -17.438 -2.141 1 92.62 97 PRO A CA 1
ATOM 780 C C . PRO A 1 97 ? 13.234 -17.141 -0.647 1 92.62 97 PRO A C 1
ATOM 782 O O . PRO A 1 97 ? 14.008 -17.781 0.069 1 92.62 97 PRO A O 1
ATOM 785 N N . GLY A 1 98 ? 12.445 -16.141 -0.245 1 95.19 98 GLY A N 1
ATOM 786 C CA . GLY A 1 98 ? 12.328 -15.844 1.173 1 95.19 98 GLY A CA 1
ATOM 787 C C . GLY A 1 98 ? 11.141 -16.516 1.826 1 95.19 98 GLY A C 1
ATOM 788 O O . GLY A 1 98 ? 10.281 -17.078 1.14 1 95.19 98 GLY A O 1
ATOM 789 N N . LEU A 1 99 ? 11.156 -16.422 3.162 1 94.75 99 LEU A N 1
ATOM 790 C CA . LEU A 1 99 ? 10.047 -17 3.914 1 94.75 99 LEU A CA 1
ATOM 791 C C . LEU A 1 99 ? 8.945 -15.969 4.121 1 94.75 99 LEU A C 1
ATOM 793 O O . LEU A 1 99 ? 9.219 -14.773 4.238 1 94.75 99 LEU A O 1
ATOM 797 N N . VAL A 1 100 ? 7.785 -16.422 4.055 1 95.62 100 VAL A N 1
ATOM 798 C CA . VAL A 1 100 ? 6.629 -15.641 4.48 1 95.62 100 VAL A CA 1
ATOM 799 C C . VAL A 1 100 ? 6.215 -16.062 5.891 1 95.62 100 VAL A C 1
ATOM 801 O O . VAL A 1 100 ? 6.027 -17.25 6.164 1 95.62 100 VAL A O 1
ATOM 804 N N . TYR A 1 101 ? 6.047 -15.109 6.777 1 93.25 101 TYR A N 1
ATOM 805 C CA . TYR A 1 101 ? 5.738 -15.414 8.172 1 93.25 101 TYR A CA 1
ATOM 806 C C . TYR A 1 101 ? 4.316 -14.992 8.516 1 93.25 101 TYR A C 1
ATOM 808 O O . TYR A 1 101 ? 3.809 -14 7.992 1 93.25 101 TYR A O 1
ATOM 816 N N . SER A 1 102 ? 3.773 -15.758 9.383 1 91.75 102 SER A N 1
ATOM 817 C CA . SER A 1 102 ? 2.535 -15.328 10.023 1 91.75 102 SER A CA 1
ATOM 818 C C . SER A 1 102 ? 2.805 -14.281 11.102 1 91.75 102 SER A C 1
ATOM 820 O O . SER A 1 102 ? 3.955 -14.062 11.484 1 91.75 102 SER A O 1
ATOM 822 N N . ALA A 1 103 ? 1.682 -13.641 11.5 1 85.31 103 ALA A N 1
ATOM 823 C CA . ALA A 1 103 ? 1.78 -12.609 12.531 1 85.31 103 ALA A CA 1
ATOM 824 C C . ALA A 1 103 ? 2.398 -13.172 13.812 1 85.31 103 ALA A C 1
ATOM 826 O O . ALA A 1 103 ? 3.088 -12.461 14.539 1 85.31 103 ALA A O 1
ATOM 827 N N . ASP A 1 104 ? 2.254 -14.422 14.031 1 88.56 104 ASP A N 1
ATOM 828 C CA . ASP A 1 104 ? 2.775 -15.047 15.242 1 88.56 104 ASP A CA 1
ATOM 829 C C . ASP A 1 104 ? 4.199 -15.562 15.023 1 88.56 104 ASP A C 1
ATOM 831 O O . ASP A 1 104 ? 4.738 -16.281 15.859 1 88.56 104 ASP A O 1
ATOM 835 N N . GLY A 1 105 ? 4.738 -15.359 13.891 1 89.44 105 GLY A N 1
ATOM 836 C CA . GLY A 1 105 ? 6.148 -15.633 13.664 1 89.44 105 GLY A CA 1
ATOM 837 C C . GLY A 1 105 ? 6.398 -17.016 13.062 1 89.44 105 GLY A C 1
ATOM 838 O O . GLY A 1 105 ? 7.531 -17.5 13.062 1 89.44 105 GLY A O 1
ATOM 839 N N . ARG A 1 106 ? 5.43 -17.672 12.641 1 93.12 106 ARG A N 1
ATOM 840 C CA . ARG A 1 106 ? 5.605 -18.984 12.031 1 93.12 106 ARG A CA 1
ATOM 841 C C . ARG A 1 106 ? 5.738 -18.875 10.516 1 93.12 106 ARG A C 1
ATOM 843 O O . ARG A 1 106 ? 5 -18.125 9.875 1 93.12 106 ARG A O 1
ATOM 850 N N . PRO A 1 107 ? 6.715 -19.562 9.969 1 94.81 107 PRO A N 1
ATOM 851 C CA . PRO A 1 107 ? 6.773 -19.609 8.5 1 94.81 107 PRO A CA 1
ATOM 852 C C . PRO A 1 107 ? 5.57 -20.328 7.883 1 94.81 107 PRO A C 1
ATOM 854 O O . PRO A 1 107 ? 5.188 -21.406 8.336 1 94.81 107 PRO A O 1
ATOM 857 N N . VAL A 1 108 ? 4.98 -19.734 6.906 1 95.31 108 VAL A N 1
ATOM 858 C CA . VAL A 1 108 ? 3.758 -20.297 6.348 1 95.31 108 VAL A CA 1
ATOM 859 C C . VAL A 1 108 ? 3.943 -20.562 4.859 1 95.31 108 VAL A C 1
ATOM 861 O O . VAL A 1 108 ? 3.135 -21.266 4.242 1 95.31 108 VAL A O 1
ATOM 864 N N . GLY A 1 109 ? 4.992 -19.984 4.309 1 95.81 109 GLY A N 1
ATOM 865 C CA . GLY A 1 109 ? 5.234 -20.156 2.887 1 95.81 109 GLY A CA 1
ATOM 866 C C . GLY A 1 109 ? 6.484 -19.453 2.402 1 95.81 109 GLY A C 1
ATOM 867 O O . GLY A 1 109 ? 7.371 -19.141 3.197 1 95.81 109 GLY A O 1
ATOM 868 N N . THR A 1 110 ? 6.578 -19.297 1.049 1 95.31 110 THR A N 1
ATOM 869 C CA . THR A 1 110 ? 7.75 -18.656 0.464 1 95.31 110 THR A CA 1
ATOM 870 C C . THR A 1 110 ? 7.332 -17.578 -0.547 1 95.31 110 THR A C 1
ATOM 872 O O . THR A 1 110 ? 6.207 -17.609 -1.053 1 95.31 110 THR A O 1
ATOM 875 N N . LYS A 1 111 ? 8.219 -16.719 -0.699 1 96 111 LYS A N 1
ATOM 876 C CA . LYS A 1 111 ? 8.125 -15.68 -1.723 1 96 111 LYS A CA 1
ATOM 877 C C . LYS A 1 111 ? 9.344 -15.695 -2.639 1 96 111 LYS A C 1
ATOM 879 O O . LYS A 1 111 ? 10.469 -15.516 -2.182 1 96 111 LYS A O 1
ATOM 884 N N . LYS A 1 112 ? 9.117 -15.922 -3.881 1 94.56 112 LYS A N 1
ATOM 885 C CA . LYS A 1 112 ? 10.172 -15.844 -4.883 1 94.56 112 LYS A CA 1
ATOM 886 C C . LYS A 1 112 ? 9.992 -14.625 -5.781 1 94.56 112 LYS A C 1
ATOM 888 O O . LYS A 1 112 ? 8.922 -14.422 -6.352 1 94.56 112 LYS A O 1
ATOM 893 N N . THR A 1 113 ? 11.047 -13.859 -5.887 1 95.5 113 THR A N 1
ATOM 894 C CA . THR A 1 113 ? 11 -12.641 -6.699 1 95.5 113 THR A CA 1
ATOM 895 C C . THR A 1 113 ? 11.68 -12.867 -8.047 1 95.5 113 THR A C 1
ATOM 897 O O . THR A 1 113 ? 12.766 -13.445 -8.109 1 95.5 113 THR A O 1
ATOM 900 N N . MET A 1 114 ? 11.047 -12.398 -9.086 1 94.38 114 MET A N 1
ATOM 901 C CA . MET A 1 114 ? 11.602 -12.438 -10.438 1 94.38 114 MET A CA 1
ATOM 902 C C . MET A 1 114 ? 11.492 -11.078 -11.117 1 94.38 114 MET A C 1
ATOM 904 O O . MET A 1 114 ? 10.578 -10.305 -10.82 1 94.38 114 MET A O 1
ATOM 908 N N . VAL A 1 115 ? 12.414 -10.836 -11.961 1 95.75 115 VAL A N 1
ATOM 909 C CA . VAL A 1 115 ? 12.445 -9.594 -12.734 1 95.75 115 VAL A CA 1
ATOM 910 C C . VAL A 1 115 ? 12.328 -9.906 -14.219 1 95.75 115 VAL A C 1
ATOM 912 O O . VAL A 1 115 ? 12.891 -10.891 -14.703 1 95.75 115 VAL A O 1
ATOM 915 N N . PHE A 1 116 ? 11.633 -8.977 -14.922 1 95.38 116 PHE A N 1
ATOM 916 C CA . PHE A 1 116 ? 11.453 -9.18 -16.359 1 95.38 116 PHE A CA 1
ATOM 917 C C . PHE A 1 116 ? 12.602 -8.547 -17.141 1 95.38 116 PHE A C 1
ATOM 919 O O . PHE A 1 116 ? 12.969 -7.398 -16.891 1 95.38 116 PHE A O 1
ATOM 926 N N . TYR A 1 117 ? 13.102 -9.336 -18.047 1 95.69 117 TYR A N 1
ATOM 927 C CA . TYR A 1 117 ? 14.117 -8.883 -19 1 95.69 117 TYR A CA 1
ATOM 928 C C . TYR A 1 117 ? 13.57 -8.883 -20.422 1 95.69 117 TYR A C 1
ATOM 930 O O . TYR A 1 117 ? 12.984 -9.875 -20.859 1 95.69 117 TYR A O 1
ATOM 938 N N . ARG A 1 118 ? 13.734 -7.824 -21.062 1 97 118 ARG A N 1
ATOM 939 C CA . ARG A 1 118 ? 13.32 -7.738 -22.453 1 97 118 ARG A CA 1
ATOM 940 C C . ARG A 1 118 ? 14.438 -8.211 -23.391 1 97 118 ARG A C 1
ATOM 942 O O . ARG A 1 118 ? 15.578 -7.777 -23.266 1 97 118 ARG A O 1
ATOM 949 N N . GLY A 1 119 ? 14.047 -9.078 -24.391 1 95.62 119 GLY A N 1
ATOM 950 C CA . GLY A 1 119 ? 15.023 -9.68 -25.297 1 95.62 119 GLY A CA 1
ATOM 951 C C . GLY A 1 119 ? 15.203 -11.164 -25.062 1 95.62 119 GLY A C 1
ATOM 952 O O . GLY A 1 119 ? 14.438 -11.789 -24.328 1 95.62 119 GLY A O 1
ATOM 953 N N . ARG A 1 120 ? 16.219 -11.781 -25.719 1 90.38 120 ARG A N 1
ATOM 954 C CA . ARG A 1 120 ? 16.469 -13.211 -25.609 1 90.38 120 ARG A CA 1
ATOM 955 C C . ARG A 1 120 ? 17.438 -13.508 -24.469 1 90.38 120 ARG A C 1
ATOM 957 O O . ARG A 1 120 ? 18.422 -12.789 -24.297 1 90.38 120 ARG A O 1
ATOM 964 N N . ALA A 1 121 ? 17.047 -14.484 -23.719 1 85.56 121 ALA A N 1
ATOM 965 C CA . ALA A 1 121 ? 17.953 -14.898 -22.641 1 85.56 121 ALA A CA 1
ATOM 966 C C . ALA A 1 121 ? 19.281 -15.359 -23.203 1 85.56 121 ALA A C 1
ATOM 968 O O . ALA A 1 121 ? 19.344 -15.984 -24.266 1 85.56 121 ALA A O 1
ATOM 969 N N . PRO A 1 122 ? 20.266 -15.094 -22.578 1 85.31 122 PRO A N 1
ATOM 970 C CA . PRO A 1 122 ? 20.438 -14.391 -21.312 1 85.31 122 PRO A CA 1
ATOM 971 C C . PRO A 1 122 ? 20.781 -12.914 -21.5 1 85.31 122 PRO A C 1
ATOM 973 O O . PRO A 1 122 ? 21.219 -12.25 -20.562 1 85.31 122 PRO A O 1
ATOM 976 N N . ALA A 1 123 ? 20.641 -12.445 -22.719 1 90.94 123 ALA A N 1
ATOM 977 C CA . ALA A 1 123 ? 21.188 -11.133 -23.062 1 90.94 123 ALA A CA 1
ATOM 978 C C . ALA A 1 123 ? 20.094 -10.062 -23.016 1 90.94 123 ALA A C 1
ATOM 980 O O . ALA A 1 123 ? 20.234 -8.992 -23.609 1 90.94 123 ALA A O 1
ATOM 981 N N . GLY A 1 124 ? 19.078 -10.242 -22.312 1 94.06 124 GLY A N 1
ATOM 982 C CA . GLY A 1 124 ? 18 -9.266 -22.297 1 94.06 124 GLY A CA 1
ATOM 983 C C . GLY A 1 124 ? 18.297 -8.078 -21.391 1 94.06 124 GLY A C 1
ATOM 984 O O . GLY A 1 124 ? 19.219 -8.117 -20.578 1 94.06 124 GLY A O 1
ATOM 985 N N . ALA A 1 125 ? 17.469 -7.023 -21.547 1 96.81 125 ALA A N 1
ATOM 986 C CA . ALA A 1 125 ? 17.578 -5.809 -20.734 1 96.81 125 ALA A CA 1
ATOM 987 C C . ALA A 1 125 ? 16.594 -5.832 -19.578 1 96.81 125 ALA A C 1
ATOM 989 O O . ALA A 1 125 ? 15.406 -6.098 -19.75 1 96.81 125 ALA A O 1
ATOM 990 N N . LYS A 1 126 ? 17.219 -5.5 -18.453 1 95.81 126 LYS A N 1
ATOM 991 C CA . LYS A 1 126 ? 16.391 -5.469 -17.25 1 95.81 126 LYS A CA 1
ATOM 992 C C . LYS A 1 126 ? 15.297 -4.41 -17.359 1 95.81 126 LYS A C 1
ATOM 994 O O . LYS A 1 126 ? 15.539 -3.303 -17.844 1 95.81 126 LYS A O 1
ATOM 999 N N . THR A 1 127 ? 14.086 -4.75 -16.922 1 95.88 127 THR A N 1
ATOM 1000 C CA . THR A 1 127 ? 12.984 -3.789 -16.875 1 95.88 127 THR A CA 1
ATOM 1001 C C . THR A 1 127 ? 12.562 -3.504 -15.438 1 95.88 127 THR A C 1
ATOM 1003 O O . THR A 1 127 ? 13.18 -4.004 -14.5 1 95.88 127 THR A O 1
ATOM 1006 N N . LYS A 1 128 ? 11.492 -2.73 -15.297 1 93.56 128 LYS A N 1
ATOM 1007 C CA . LYS A 1 128 ? 11 -2.357 -13.977 1 93.56 128 LYS A CA 1
ATOM 1008 C C . LYS A 1 128 ? 9.867 -3.281 -13.539 1 93.56 128 LYS A C 1
ATOM 1010 O O . LYS A 1 128 ? 9.25 -3.066 -12.492 1 93.56 128 LYS A O 1
ATOM 1015 N N . TRP A 1 129 ? 9.68 -4.266 -14.344 1 93.69 129 TRP A N 1
ATOM 1016 C CA . TRP A 1 129 ? 8.602 -5.199 -14.008 1 93.69 129 TRP A CA 1
ATOM 1017 C C . TRP A 1 129 ? 9.102 -6.293 -13.07 1 93.69 129 TRP A C 1
ATOM 1019 O O . TRP A 1 129 ? 10.148 -6.898 -13.312 1 93.69 129 TRP A O 1
ATOM 1029 N N . LYS A 1 130 ? 8.336 -6.523 -12.008 1 94.88 130 LYS A N 1
ATOM 1030 C CA . LYS A 1 130 ? 8.641 -7.555 -11.016 1 94.88 130 LYS A CA 1
ATOM 1031 C C . LYS A 1 130 ? 7.457 -8.5 -10.828 1 94.88 130 LYS A C 1
ATOM 1033 O O . LYS A 1 130 ? 6.301 -8.07 -10.891 1 94.88 130 LYS A O 1
ATOM 1038 N N . MET A 1 131 ? 7.816 -9.703 -10.602 1 94.31 131 MET A N 1
ATOM 1039 C CA . MET A 1 131 ? 6.852 -10.734 -10.227 1 94.31 131 MET A CA 1
ATOM 1040 C C . MET A 1 131 ? 7.211 -11.352 -8.875 1 94.31 131 MET A C 1
ATOM 1042 O O . MET A 1 131 ? 8.359 -11.742 -8.656 1 94.31 131 MET A O 1
ATOM 1046 N N . ASN A 1 132 ? 6.297 -11.383 -7.949 1 95.75 132 ASN A N 1
ATOM 1047 C CA . ASN A 1 132 ? 6.43 -12.156 -6.719 1 95.75 132 ASN A CA 1
ATOM 1048 C C . ASN A 1 132 ? 5.547 -13.398 -6.742 1 95.75 132 ASN A C 1
ATOM 1050 O O . ASN A 1 132 ? 4.324 -13.297 -6.883 1 95.75 132 ASN A O 1
ATOM 1054 N N . GLU A 1 133 ? 6.191 -14.492 -6.602 1 94.06 133 GLU A N 1
ATOM 1055 C CA . GLU A 1 133 ? 5.465 -15.758 -6.5 1 94.06 133 GLU A CA 1
ATOM 1056 C C . GLU A 1 133 ? 5.371 -16.219 -5.055 1 94.06 133 GLU A C 1
ATOM 1058 O O . GLU A 1 133 ? 6.391 -16.375 -4.379 1 94.06 133 GLU A O 1
ATOM 1063 N N . TYR A 1 134 ? 4.156 -16.5 -4.637 1 95.75 134 TYR A N 1
ATOM 1064 C CA . TYR A 1 134 ? 3.916 -16.969 -3.277 1 95.75 134 TYR A CA 1
ATOM 1065 C C . TYR A 1 134 ? 3.502 -18.438 -3.271 1 95.75 134 TYR A C 1
ATOM 1067 O O . TYR A 1 134 ? 2.568 -18.828 -3.979 1 95.75 134 TYR A O 1
ATOM 1075 N N . ARG A 1 135 ? 4.137 -19.219 -2.432 1 93.62 135 ARG A N 1
ATOM 1076 C CA . ARG A 1 135 ? 3.83 -20.641 -2.24 1 93.62 135 ARG A CA 1
ATOM 1077 C C . ARG A 1 135 ? 3.518 -20.938 -0.777 1 93.62 135 ARG A C 1
ATOM 1079 O O . ARG A 1 135 ? 4.152 -20.375 0.124 1 93.62 135 ARG A O 1
ATOM 1086 N N . ALA A 1 136 ? 2.561 -21.781 -0.655 1 93.88 136 ALA A N 1
ATOM 1087 C CA . ALA A 1 136 ? 2.232 -22.219 0.7 1 93.88 136 ALA A CA 1
ATOM 1088 C C . ALA A 1 136 ? 2.998 -23.484 1.07 1 93.88 136 ALA A C 1
ATOM 1090 O O . ALA A 1 136 ? 3.283 -24.312 0.209 1 93.88 136 ALA A O 1
ATOM 1091 N N . PHE A 1 137 ? 3.365 -23.562 2.373 1 89.31 137 PHE A N 1
ATOM 1092 C CA . PHE A 1 137 ? 3.936 -24.812 2.838 1 89.31 137 PHE A CA 1
ATOM 1093 C C . PHE A 1 137 ? 2.873 -25.906 2.891 1 89.31 137 PHE A C 1
ATOM 1095 O O . PHE A 1 137 ? 1.716 -25.641 3.219 1 89.31 137 PHE A O 1
ATOM 1102 N N . ASP A 1 138 ? 3.209 -27.062 2.25 1 70.25 138 ASP A N 1
ATOM 1103 C CA . ASP A 1 138 ? 2.307 -28.203 2.207 1 70.25 138 ASP A CA 1
ATOM 1104 C C . ASP A 1 138 ? 2.014 -28.719 3.613 1 70.25 138 ASP A C 1
ATOM 1106 O O . ASP A 1 138 ? 2.922 -28.844 4.438 1 70.25 138 ASP A O 1
ATOM 1110 N N . ASP A 1 139 ? 0.843 -28.5 4.094 1 58.03 139 ASP A N 1
ATOM 1111 C CA . ASP A 1 139 ? 0.512 -29.328 5.246 1 58.03 139 ASP A CA 1
ATOM 1112 C C . ASP A 1 139 ? 0.495 -30.812 4.867 1 58.03 139 ASP A C 1
ATOM 1114 O O . ASP A 1 139 ? 0.235 -31.156 3.715 1 58.03 139 ASP A O 1
ATOM 1118 N N . ASP A 1 140 ? 1.193 -31.75 5.555 1 52.53 140 ASP A N 1
ATOM 1119 C CA . ASP A 1 140 ? 1.314 -33.188 5.379 1 52.53 140 ASP A CA 1
ATOM 1120 C C . ASP A 1 140 ? 0.147 -33.75 4.562 1 52.53 140 ASP A C 1
ATOM 1122 O O . ASP A 1 140 ? 0.292 -34.75 3.867 1 52.53 140 ASP A O 1
ATOM 1126 N N . GLY A 1 141 ? -1.1 -33.438 4.742 1 48.38 141 GLY A N 1
ATOM 1127 C CA . GLY A 1 141 ? -2.24 -34.188 4.23 1 48.38 141 GLY A CA 1
ATOM 1128 C C . GLY A 1 141 ? -2.803 -33.594 2.945 1 48.38 141 GLY A C 1
ATOM 1129 O O . GLY A 1 141 ? -3.879 -34 2.496 1 48.38 141 GLY A O 1
ATOM 1130 N N . ALA A 1 142 ? -2.402 -32.562 2.471 1 49.69 142 ALA A N 1
ATOM 1131 C CA . ALA A 1 142 ? -3.172 -31.984 1.372 1 49.69 142 ALA A CA 1
ATOM 1132 C C . ALA A 1 142 ? -2.996 -32.812 0.092 1 49.69 142 ALA A C 1
ATOM 1134 O O . ALA A 1 142 ? -1.962 -33.438 -0.107 1 49.69 142 ALA A O 1
ATOM 1135 N N . ASP A 1 143 ? -4.078 -33.125 -0.582 1 48.84 143 ASP A N 1
ATOM 1136 C CA . ASP A 1 143 ? -4.16 -33.875 -1.843 1 48.84 143 ASP A CA 1
ATOM 1137 C C . ASP A 1 143 ? -3.135 -33.344 -2.848 1 48.84 143 ASP A C 1
ATOM 1139 O O . ASP A 1 143 ? -2.861 -32.156 -2.898 1 48.84 143 ASP A O 1
ATOM 1143 N N . ALA A 1 144 ? -2.318 -34.156 -3.488 1 48.59 144 ALA A N 1
ATOM 1144 C CA . ALA A 1 144 ? -1.276 -34.031 -4.5 1 48.59 144 ALA A CA 1
ATOM 1145 C C . ALA A 1 144 ? -1.633 -32.938 -5.512 1 48.59 144 ALA A C 1
ATOM 1147 O O . ALA A 1 144 ? -0.763 -32.188 -5.953 1 48.59 144 ALA A O 1
ATOM 1148 N N . ALA A 1 145 ? -2.838 -32.969 -5.945 1 48.06 145 ALA A N 1
ATOM 1149 C CA . ALA A 1 145 ? -3.303 -32.188 -7.098 1 48.06 145 ALA A CA 1
ATOM 1150 C C . ALA A 1 145 ? -3.393 -30.703 -6.766 1 48.06 145 ALA A C 1
ATOM 1152 O O . ALA A 1 145 ? -3.158 -29.859 -7.629 1 48.06 145 ALA A O 1
ATOM 1153 N N . ALA A 1 146 ? -3.998 -30.281 -5.621 1 49.78 146 ALA A N 1
ATOM 1154 C CA . ALA A 1 146 ? -4.184 -28.906 -5.176 1 49.78 146 ALA A CA 1
ATOM 1155 C C . ALA A 1 146 ? -2.842 -28.219 -4.922 1 49.78 146 ALA A C 1
ATOM 1157 O O . ALA A 1 146 ? -2.783 -27 -4.73 1 49.78 146 ALA A O 1
ATOM 1158 N N . ARG A 1 147 ? -1.802 -29.047 -4.789 1 55.12 147 ARG A N 1
ATOM 1159 C CA . ARG A 1 147 ? -0.405 -28.734 -4.504 1 55.12 147 ARG A CA 1
ATOM 1160 C C . ARG A 1 147 ? 0.215 -27.922 -5.637 1 55.12 147 ARG A C 1
ATOM 1162 O O . ARG A 1 147 ? 1.378 -27.531 -5.555 1 55.12 147 ARG A O 1
ATOM 1169 N N . LEU A 1 148 ? -0.779 -27.422 -6.492 1 76.38 148 LEU A N 1
ATOM 1170 C CA . LEU A 1 148 ? -0.118 -26.953 -7.703 1 76.38 148 LEU A CA 1
ATOM 1171 C C . LEU A 1 148 ? -0.464 -25.484 -7.973 1 76.38 148 LEU A C 1
ATOM 1173 O O . LEU A 1 148 ? -0.259 -24.984 -9.078 1 76.38 148 LEU A O 1
ATOM 1177 N N . GLN A 1 149 ? -1.113 -24.828 -6.875 1 90.56 149 GLN A N 1
ATOM 1178 C CA . GLN A 1 149 ? -1.443 -23.438 -7.176 1 90.56 149 GLN A CA 1
ATOM 1179 C C . GLN A 1 149 ? -0.529 -22.484 -6.422 1 90.56 149 GLN A C 1
ATOM 1181 O O . GLN A 1 149 ? -0.123 -22.766 -5.293 1 90.56 149 GLN A O 1
ATOM 1186 N N . VAL A 1 150 ? -0.221 -21.406 -7.02 1 94.5 150 VAL A N 1
ATOM 1187 C CA . VAL A 1 150 ? 0.539 -20.312 -6.426 1 94.5 150 VAL A CA 1
ATOM 1188 C C . VAL A 1 150 ? -0.181 -18.984 -6.676 1 94.5 150 VAL A C 1
ATOM 1190 O O . VAL A 1 150 ? -1.118 -18.922 -7.477 1 94.5 150 VAL A O 1
ATOM 1193 N N . ILE A 1 151 ? 0.177 -18 -5.938 1 95.94 151 ILE A N 1
ATOM 1194 C CA . ILE A 1 151 ? -0.239 -16.641 -6.262 1 95.94 151 ILE A CA 1
ATOM 1195 C C . ILE A 1 151 ? 0.94 -15.867 -6.848 1 95.94 151 ILE A C 1
ATOM 1197 O O . ILE A 1 151 ? 2.021 -15.836 -6.254 1 95.94 151 ILE A O 1
ATOM 1201 N N . ASN A 1 152 ? 0.703 -15.297 -7.957 1 94.75 152 ASN A N 1
ATOM 1202 C CA . ASN A 1 152 ? 1.675 -14.391 -8.555 1 94.75 152 ASN A CA 1
ATOM 1203 C C . ASN A 1 152 ? 1.212 -12.938 -8.461 1 94.75 152 ASN A C 1
ATOM 1205 O O . ASN A 1 152 ? 0.073 -12.625 -8.812 1 94.75 152 ASN A O 1
ATOM 1209 N N . LYS A 1 153 ? 2.039 -12.141 -7.996 1 95 153 LYS A N 1
ATOM 1210 C CA . LYS A 1 153 ? 1.84 -10.695 -7.953 1 95 153 LYS A CA 1
ATOM 1211 C C . LYS A 1 153 ? 2.73 -9.984 -8.969 1 95 153 LYS A C 1
ATOM 1213 O O . LYS A 1 153 ? 3.947 -10.172 -8.977 1 95 153 LYS A O 1
ATOM 1218 N N . TYR A 1 154 ? 2.16 -9.141 -9.828 1 93.12 154 TYR A N 1
ATOM 1219 C CA . TYR A 1 154 ? 2.904 -8.383 -10.828 1 93.12 154 TYR A CA 1
ATOM 1220 C C . TYR A 1 154 ? 2.838 -6.887 -10.531 1 93.12 154 TYR A C 1
ATOM 1222 O O . TYR A 1 154 ? 1.783 -6.367 -10.164 1 93.12 154 TYR A O 1
ATOM 1230 N N . LYS A 1 155 ? 3.938 -6.281 -10.656 1 91.81 155 LYS A N 1
ATOM 1231 C CA . LYS A 1 155 ? 3.973 -4.836 -10.453 1 91.81 155 LYS A CA 1
ATOM 1232 C C . LYS A 1 155 ? 5.109 -4.199 -11.25 1 91.81 155 LYS A C 1
ATOM 1234 O O . LYS A 1 155 ? 6.18 -4.793 -11.391 1 91.81 155 LYS A O 1
ATOM 1239 N N . ARG A 1 156 ? 4.809 -3.002 -11.727 1 89.81 156 ARG A N 1
ATOM 1240 C CA . ARG A 1 156 ? 5.871 -2.186 -12.312 1 89.81 156 ARG A CA 1
ATOM 1241 C C . ARG A 1 156 ? 6.426 -1.201 -11.281 1 89.81 156 ARG A C 1
ATOM 1243 O O . ARG A 1 156 ? 5.684 -0.394 -10.727 1 89.81 156 ARG A O 1
ATOM 1250 N N . GLU A 1 157 ? 7.648 -1.338 -10.938 1 81.06 157 GLU A N 1
ATOM 1251 C CA . GLU A 1 157 ? 8.273 -0.469 -9.945 1 81.06 157 GLU A CA 1
ATOM 1252 C C . GLU A 1 157 ? 8.531 0.923 -10.516 1 81.06 157 GLU A C 1
ATOM 1254 O O . GLU A 1 157 ? 9.148 1.061 -11.578 1 81.06 157 GLU A O 1
ATOM 1259 N N . GLU A 1 158 ? 7.66 1.812 -10.289 1 67.06 158 GLU A N 1
ATOM 1260 C CA . GLU A 1 158 ? 7.934 3.176 -10.742 1 67.06 158 GLU A CA 1
ATOM 1261 C C . GLU A 1 158 ? 8.797 3.926 -9.727 1 67.06 158 GLU A C 1
ATOM 1263 O O . GLU A 1 158 ? 8.617 3.771 -8.516 1 67.06 158 GLU A O 1
ATOM 1268 N N . ARG A 1 159 ? 10.078 4.133 -9.961 1 49.06 159 ARG A N 1
ATOM 1269 C CA . ARG A 1 159 ? 10.922 4.961 -9.109 1 49.06 159 ARG A CA 1
ATOM 1270 C C . ARG A 1 159 ? 10.258 6.301 -8.812 1 49.06 159 ARG A C 1
ATOM 1272 O O . ARG A 1 159 ? 9.844 7.012 -9.727 1 49.06 159 ARG A O 1
ATOM 1279 N N . VAL A 1 160 ? 9.562 6.316 -7.801 1 42.59 160 VAL A N 1
ATOM 1280 C CA . VAL A 1 160 ? 9.359 7.719 -7.445 1 42.59 160 VAL A CA 1
ATOM 1281 C C . VAL A 1 160 ? 10.68 8.477 -7.57 1 42.59 160 VAL A C 1
ATOM 1283 O O . VAL A 1 160 ? 11.664 8.141 -6.914 1 42.59 160 VAL A O 1
ATOM 1286 N N . GLN A 1 161 ? 11.078 8.812 -8.688 1 35 161 GLN A N 1
ATOM 1287 C CA . GLN A 1 161 ? 12.211 9.727 -8.758 1 35 161 GLN A CA 1
ATOM 1288 C C . GLN A 1 161 ? 12.148 10.781 -7.656 1 35 161 GLN A C 1
ATOM 1290 O O . GLN A 1 161 ? 11.164 11.516 -7.551 1 35 161 GLN A O 1
ATOM 1295 N N . LEU A 1 162 ? 12.492 10.469 -6.438 1 34.56 162 LEU A N 1
ATOM 1296 C CA . LEU A 1 162 ? 12.828 11.695 -5.707 1 34.56 162 LEU A CA 1
ATOM 1297 C C . LEU A 1 162 ? 13.516 12.695 -6.625 1 34.56 162 LEU A C 1
ATOM 1299 O O . LEU A 1 162 ? 14.602 12.438 -7.141 1 34.56 162 LEU A O 1
ATOM 1303 N N . VAL A 1 163 ? 12.836 13.289 -7.527 1 32.94 163 VAL A N 1
ATOM 1304 C CA . VAL A 1 163 ? 13.492 14.414 -8.18 1 32.94 163 VAL A CA 1
ATOM 1305 C C . VAL A 1 163 ? 14.453 15.094 -7.199 1 32.94 163 VAL A C 1
ATOM 1307 O O . VAL A 1 163 ? 14.062 15.461 -6.09 1 32.94 163 VAL A O 1
ATOM 1310 N N . PRO A 1 164 ? 15.625 14.695 -7.215 1 31.84 164 PRO A N 1
ATOM 1311 C CA . PRO A 1 164 ? 16.5 15.578 -6.434 1 31.84 164 PRO A CA 1
ATOM 1312 C C . PRO A 1 164 ? 16.109 17.047 -6.547 1 31.84 164 PRO A C 1
ATOM 1314 O O . PRO A 1 164 ? 15.625 17.484 -7.594 1 31.84 164 PRO A O 1
ATOM 1317 N N . ALA A 1 165 ? 15.602 17.547 -5.48 1 29.33 165 ALA A N 1
ATOM 1318 C CA . ALA A 1 165 ? 15.562 19.016 -5.551 1 29.33 165 ALA A CA 1
ATOM 1319 C C . ALA A 1 165 ? 16.75 19.562 -6.332 1 29.33 165 ALA A C 1
ATOM 1321 O O . ALA A 1 165 ? 17.891 19.484 -5.871 1 29.33 165 ALA A O 1
ATOM 1322 N N . VAL A 1 166 ? 16.891 19.266 -7.586 1 29.52 166 VAL A N 1
ATOM 1323 C CA . VAL A 1 166 ? 17.844 20.156 -8.258 1 29.52 166 VAL A CA 1
ATOM 1324 C C . VAL A 1 166 ? 17.625 21.594 -7.805 1 29.52 166 VAL A C 1
ATOM 1326 O O . VAL A 1 166 ? 16.516 22.125 -7.934 1 29.52 166 VAL A O 1
ATOM 1329 N N . HIS A 1 167 ? 18.219 21.922 -6.738 1 28.3 167 HIS A N 1
ATOM 1330 C CA . HIS A 1 167 ? 18.469 23.344 -6.453 1 28.3 167 HIS A CA 1
ATOM 1331 C C . HIS A 1 167 ? 18.844 24.094 -7.723 1 28.3 167 HIS A C 1
ATOM 1333 O O . HIS A 1 167 ? 19.969 24 -8.211 1 28.3 167 HIS A O 1
ATOM 1339 N N . LYS A 1 168 ? 18.203 23.891 -8.82 1 30.3 168 LYS A N 1
ATOM 1340 C CA . LYS A 1 168 ? 18.594 24.938 -9.766 1 30.3 168 LYS A CA 1
ATOM 1341 C C . LYS A 1 168 ? 18.344 26.328 -9.172 1 30.3 168 LYS A C 1
ATOM 1343 O O . LYS A 1 168 ? 17.203 26.766 -9.078 1 30.3 168 LYS A O 1
ATOM 1348 N N . VAL A 1 169 ? 19.062 26.703 -8.117 1 25.88 169 VAL A N 1
ATOM 1349 C CA . VAL A 1 169 ? 19.25 28.141 -7.875 1 25.88 169 VAL A CA 1
ATOM 1350 C C . VAL A 1 169 ? 19.484 28.859 -9.203 1 25.88 169 VAL A C 1
ATOM 1352 O O . VAL A 1 169 ? 20.516 28.625 -9.852 1 25.88 169 VAL A O 1
ATOM 1355 N N . ARG A 1 170 ? 18.609 28.703 -10.133 1 28.17 170 ARG A N 1
ATOM 1356 C CA . ARG A 1 170 ? 18.828 29.703 -11.164 1 28.17 170 ARG A CA 1
ATOM 1357 C C . ARG A 1 170 ? 19.234 31.047 -10.562 1 28.17 170 ARG A C 1
ATOM 1359 O O . ARG A 1 170 ? 18.547 31.562 -9.672 1 28.17 170 ARG A O 1
ATOM 1366 N N . GLN A 1 171 ? 20.5 31.25 -10.531 1 28.03 171 GLN A N 1
ATOM 1367 C CA . GLN A 1 171 ? 21.109 32.562 -10.461 1 28.03 171 GLN A CA 1
ATOM 1368 C C . GLN A 1 171 ? 20.266 33.625 -11.188 1 28.03 171 GLN A C 1
ATOM 1370 O O . GLN A 1 171 ? 20.172 33.594 -12.414 1 28.03 171 GLN A O 1
ATOM 1375 N N . LEU A 1 172 ? 18.969 33.562 -10.883 1 25.77 172 LEU A N 1
ATOM 1376 C CA . LEU A 1 172 ? 18.281 34.75 -11.406 1 25.77 172 LEU A CA 1
ATOM 1377 C C . LEU A 1 172 ? 19.188 35.969 -11.344 1 25.77 172 LEU A C 1
ATOM 1379 O O . LEU A 1 172 ? 19.641 36.344 -10.266 1 25.77 172 LEU A O 1
ATOM 1383 N N . ALA A 1 173 ? 19.906 36.125 -12.328 1 28.53 173 ALA A N 1
ATOM 1384 C CA . ALA A 1 173 ? 20.719 37.281 -12.688 1 28.53 173 ALA A CA 1
ATOM 1385 C C . ALA A 1 173 ? 20.047 38.594 -12.234 1 28.53 173 ALA A C 1
ATOM 1387 O O . ALA A 1 173 ? 18.828 38.75 -12.336 1 28.53 173 ALA A O 1
ATOM 1388 N N . ALA A 1 174 ? 20.531 39.188 -11.062 1 30.72 174 ALA A N 1
ATOM 1389 C CA . ALA A 1 174 ? 20.375 40.562 -10.586 1 30.72 174 ALA A CA 1
ATOM 1390 C C . ALA A 1 174 ? 20.125 41.5 -11.742 1 30.72 174 ALA A C 1
ATOM 1392 O O . ALA A 1 174 ? 21.031 41.781 -12.539 1 30.72 174 ALA A O 1
ATOM 1393 N N . VAL A 1 175 ? 19.094 41.156 -12.523 1 28.19 175 VAL A N 1
ATOM 1394 C CA . VAL A 1 175 ? 18.859 42.25 -13.484 1 28.19 175 VAL A CA 1
ATOM 1395 C C . VAL A 1 175 ? 18.969 43.594 -12.781 1 28.19 175 VAL A C 1
ATOM 1397 O O . VAL A 1 175 ? 18.359 43.812 -11.734 1 28.19 175 VAL A O 1
ATOM 1400 N N . ARG A 1 176 ? 20.172 44.188 -12.859 1 29.19 176 ARG A N 1
ATOM 1401 C CA . ARG A 1 176 ? 20.578 45.531 -12.438 1 29.19 176 ARG A CA 1
ATOM 1402 C C . ARG A 1 176 ? 19.469 46.531 -12.664 1 29.19 176 ARG A C 1
ATOM 1404 O O . ARG A 1 176 ? 18.922 46.625 -13.758 1 29.19 176 ARG A O 1
ATOM 1411 N N . PRO A 1 177 ? 18.688 46.719 -11.609 1 30.33 177 PRO A N 1
ATOM 1412 C CA . PRO A 1 177 ? 17.672 47.75 -11.859 1 30.33 177 PRO A CA 1
ATOM 1413 C C . PRO A 1 177 ? 18.156 48.844 -12.773 1 30.33 177 PRO A C 1
ATOM 1415 O O . PRO A 1 177 ? 19.359 49.156 -12.797 1 30.33 177 PRO A O 1
ATOM 1418 N N . PRO A 1 178 ? 17.641 48.875 -13.977 1 30.56 178 PRO A N 1
ATOM 1419 C CA . PRO A 1 178 ? 18.188 49.938 -14.82 1 30.56 178 PRO A CA 1
ATOM 1420 C C . PRO A 1 178 ? 18.453 51.25 -14.055 1 30.56 178 PRO A C 1
ATOM 1422 O O . PRO A 1 178 ? 17.797 51.5 -13.047 1 30.56 178 PRO A O 1
ATOM 1425 N N . ALA A 1 179 ? 19.766 51.625 -13.836 1 32 179 ALA A N 1
ATOM 1426 C CA . ALA A 1 179 ? 20.266 52.875 -13.242 1 32 179 ALA A CA 1
ATOM 1427 C C . ALA A 1 179 ? 19.391 54.062 -13.633 1 32 179 ALA A C 1
ATOM 1429 O O . ALA A 1 179 ? 19.25 54.375 -14.812 1 32 179 ALA A O 1
ATOM 1430 N N . VAL A 1 180 ? 18.141 54 -13.094 1 27.56 180 VAL A N 1
ATOM 1431 C CA . VAL A 1 180 ? 17.359 55.188 -13.359 1 27.56 180 VAL A CA 1
ATOM 1432 C C . VAL A 1 180 ? 18.25 56.438 -13.203 1 27.56 180 VAL A C 1
ATOM 1434 O O . VAL A 1 180 ? 18.938 56.562 -12.188 1 27.56 180 VAL A O 1
ATOM 1437 N N . HIS A 1 181 ? 18.969 56.719 -14.266 1 28.72 181 HIS A N 1
ATOM 1438 C CA . HIS A 1 181 ? 19.75 57.938 -14.453 1 28.72 181 HIS A CA 1
ATOM 1439 C C . HIS A 1 181 ? 19.031 59.156 -13.875 1 28.72 181 HIS A C 1
ATOM 1441 O O . HIS A 1 181 ? 17.953 59.531 -14.352 1 28.72 181 HIS A O 1
ATOM 1447 N N . CYS A 1 182 ? 18.859 59.094 -12.5 1 24.81 182 CYS A N 1
ATOM 1448 C CA . CYS A 1 182 ? 18.359 60.312 -11.922 1 24.81 182 CYS A CA 1
ATOM 1449 C C . CYS A 1 182 ? 19.078 61.531 -12.5 1 24.81 182 CYS A C 1
ATOM 1451 O O . CYS A 1 182 ? 20.281 61.688 -12.289 1 24.81 182 CYS A O 1
ATOM 1453 N N . ARG A 1 183 ? 18.766 61.844 -13.766 1 28.67 183 ARG A N 1
ATOM 1454 C CA . ARG A 1 183 ? 19.312 63.031 -14.383 1 28.67 183 ARG A CA 1
ATOM 1455 C C . ARG A 1 183 ? 19.172 64.25 -13.461 1 28.67 183 ARG A C 1
ATOM 1457 O O . ARG A 1 183 ? 18.047 64.625 -13.055 1 28.67 183 ARG A O 1
ATOM 1464 N N . ARG A 1 184 ? 20.109 64.25 -12.438 1 29.73 184 ARG A N 1
ATOM 1465 C CA . ARG A 1 184 ? 20.266 65.5 -11.703 1 29.73 184 ARG A CA 1
ATOM 1466 C C . ARG A 1 184 ? 20.203 66.75 -12.648 1 29.73 184 ARG A C 1
ATOM 1468 O O . ARG A 1 184 ? 21.031 66.875 -13.555 1 29.73 184 ARG A O 1
ATOM 1475 N N . ARG A 1 185 ? 18.938 67 -13.078 1 29.17 185 ARG A N 1
ATOM 1476 C CA . ARG A 1 185 ? 18.812 68.312 -13.773 1 29.17 185 ARG A CA 1
ATOM 1477 C C . ARG A 1 185 ? 19.609 69.375 -13.07 1 29.17 185 ARG A C 1
ATOM 1479 O O . ARG A 1 185 ? 19.422 69.625 -11.875 1 29.17 185 ARG A O 1
ATOM 1486 N N . ARG A 1 186 ? 20.875 69.438 -13.438 1 29.2 186 ARG A N 1
ATOM 1487 C CA . ARG A 1 186 ? 21.734 70.562 -13.109 1 29.2 186 ARG A CA 1
ATOM 1488 C C . ARG A 1 186 ? 21 71.875 -13.258 1 29.2 186 ARG A C 1
ATOM 1490 O O . ARG A 1 186 ? 20.484 72.188 -14.336 1 29.2 186 ARG A O 1
ATOM 1497 N N . MET A 1 187 ? 20.203 72.125 -12.219 1 28.91 187 MET A N 1
ATOM 1498 C CA . MET A 1 187 ? 19.797 73.562 -12.234 1 28.91 187 MET A CA 1
ATOM 1499 C C . MET A 1 187 ? 20.953 74.438 -12.617 1 28.91 187 MET A C 1
ATOM 1501 O O . MET A 1 187 ? 22.094 74.25 -12.188 1 28.91 187 MET A O 1
ATOM 1505 N N . PRO A 1 188 ? 20.875 75.125 -13.734 1 35.16 188 PRO A N 1
ATOM 1506 C CA . PRO A 1 188 ? 21.828 76.125 -14.148 1 35.16 188 PRO A CA 1
ATOM 1507 C C . PRO A 1 188 ? 22.203 77.062 -13.008 1 35.16 188 PRO A C 1
ATOM 1509 O O . PRO A 1 188 ? 21.406 77.312 -12.078 1 35.16 188 PRO A O 1
ATOM 1512 N N . LEU A 1 189 ? 23.516 77.25 -12.773 1 29.14 189 LEU A N 1
ATOM 1513 C CA . LEU A 1 189 ? 23.953 78.5 -12.109 1 29.14 189 LEU A CA 1
ATOM 1514 C C . LEU A 1 189 ? 23.375 79.688 -12.789 1 29.14 189 LEU A C 1
ATOM 1516 O O . LEU A 1 189 ? 23.344 79.812 -14.023 1 29.14 189 LEU A O 1
ATOM 1520 N N . MET B 1 1 ? -19.5 -0.47 9.109 1 39.59 1 MET B N 1
ATOM 1521 C CA . MET B 1 1 ? -18.875 -0.899 7.867 1 39.59 1 MET B CA 1
ATOM 1522 C C . MET B 1 1 ? -18.688 -2.414 7.844 1 39.59 1 MET B C 1
ATOM 1524 O O . MET B 1 1 ? -18.297 -3.012 8.852 1 39.59 1 MET B O 1
ATOM 1528 N N . GLY B 1 2 ? -19.406 -3.049 7.129 1 49.38 2 GLY B N 1
ATOM 1529 C CA . GLY B 1 2 ? -19.25 -4.492 7.086 1 49.38 2 GLY B CA 1
ATOM 1530 C C . GLY B 1 2 ? -17.797 -4.93 7 1 49.38 2 GLY B C 1
ATOM 1531 O O . GLY B 1 2 ? -16.922 -4.121 6.699 1 49.38 2 GLY B O 1
ATOM 1532 N N . GLU B 1 3 ? -17.422 -6.062 7.637 1 68 3 GLU B N 1
ATOM 1533 C CA . GLU B 1 3 ? -16.078 -6.641 7.672 1 68 3 GLU B CA 1
ATOM 1534 C C . GLU B 1 3 ? -15.469 -6.695 6.277 1 68 3 GLU B C 1
ATOM 1536 O O . GLU B 1 3 ? -16.078 -7.211 5.34 1 68 3 GLU B O 1
ATOM 1541 N N . LEU B 1 4 ? -14.492 -5.734 5.969 1 77.25 4 LEU B N 1
ATOM 1542 C CA . LEU B 1 4 ? -13.812 -5.742 4.68 1 77.25 4 LEU B CA 1
ATOM 1543 C C . LEU B 1 4 ? -13.25 -7.125 4.367 1 77.25 4 LEU B C 1
ATOM 1545 O O . LEU B 1 4 ? -12.828 -7.848 5.277 1 77.25 4 LEU B O 1
ATOM 1549 N N . PRO B 1 5 ? -13.531 -7.551 3.215 1 81.38 5 PRO B N 1
ATOM 1550 C CA . PRO B 1 5 ? -12.898 -8.82 2.84 1 81.38 5 PRO B CA 1
ATOM 1551 C C . PRO B 1 5 ? -11.398 -8.836 3.131 1 81.38 5 PRO B C 1
ATOM 1553 O O . PRO B 1 5 ? -10.773 -7.773 3.234 1 81.38 5 PRO B O 1
ATOM 1556 N N . ALA B 1 6 ? -10.844 -10.008 3.283 1 88 6 ALA B N 1
ATOM 1557 C CA . ALA B 1 6 ? -9.422 -10.164 3.568 1 88 6 ALA B CA 1
ATOM 1558 C C . ALA B 1 6 ? -8.57 -9.469 2.514 1 88 6 ALA B C 1
ATOM 1560 O O . ALA B 1 6 ? -8.852 -9.555 1.317 1 88 6 ALA B O 1
ATOM 1561 N N . GLY B 1 7 ? -7.672 -8.695 3 1 90.94 7 GLY B N 1
ATOM 1562 C CA . GLY B 1 7 ? -6.715 -8.078 2.098 1 90.94 7 GLY B CA 1
ATOM 1563 C C . GLY B 1 7 ? -7.09 -6.656 1.721 1 90.94 7 GLY B C 1
ATOM 1564 O O . GLY B 1 7 ? -6.254 -5.902 1.216 1 90.94 7 GLY B O 1
ATOM 1565 N N . TYR B 1 8 ? -8.383 -6.285 1.843 1 89.94 8 TYR B N 1
ATOM 1566 C CA . TYR B 1 8 ? -8.781 -4.902 1.591 1 89.94 8 TYR B CA 1
ATOM 1567 C C . TYR B 1 8 ? -8.5 -4.023 2.805 1 89.94 8 TYR B C 1
ATOM 1569 O O . TYR B 1 8 ? -8.812 -4.402 3.936 1 89.94 8 TYR B O 1
ATOM 1577 N N . ARG B 1 9 ? -7.941 -2.926 2.555 1 90.19 9 ARG B N 1
ATOM 1578 C CA . ARG B 1 9 ? -7.613 -2.002 3.637 1 90.19 9 ARG B CA 1
ATOM 1579 C C . ARG B 1 9 ? -7.594 -0.561 3.137 1 90.19 9 ARG B C 1
ATOM 1581 O O . ARG B 1 9 ? -7.672 -0.315 1.932 1 90.19 9 ARG B O 1
ATOM 1588 N N . PHE B 1 10 ? -7.555 0.312 4.066 1 90.75 10 PHE B N 1
ATOM 1589 C CA . PHE B 1 10 ? -7.492 1.725 3.713 1 90.75 10 PHE B CA 1
ATOM 1590 C C . PHE B 1 10 ? -6.098 2.098 3.223 1 90.75 10 PHE B C 1
ATOM 1592 O O . PHE B 1 10 ? -5.152 2.174 4.012 1 90.75 10 PHE B O 1
ATOM 1599 N N . TYR B 1 11 ? -5.922 2.229 1.992 1 90.12 11 TYR B N 1
ATOM 1600 C CA . TYR B 1 11 ? -4.703 2.607 1.292 1 90.12 11 TYR B CA 1
ATOM 1601 C C . TYR B 1 11 ? -4.996 3.60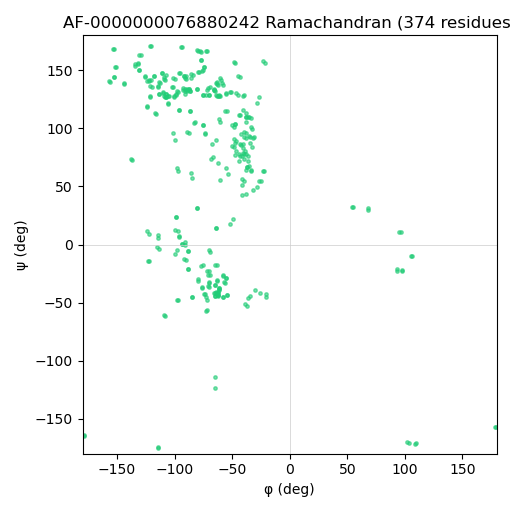9 0.182 1 90.12 11 TYR B C 1
ATOM 1603 O O . TYR B 1 11 ? -4.848 3.295 -1.001 1 90.12 11 TYR B O 1
ATOM 1611 N N . PRO B 1 12 ? -5.297 4.824 0.613 1 93.62 12 PRO B N 1
ATOM 1612 C CA . PRO B 1 12 ? -5.746 5.836 -0.346 1 93.62 12 PRO B CA 1
ATOM 1613 C C . PRO B 1 12 ? -4.605 6.391 -1.196 1 93.62 12 PRO B C 1
ATOM 1615 O O . PRO B 1 12 ? -3.461 6.449 -0.739 1 93.62 12 PRO B O 1
ATOM 1618 N N . THR B 1 13 ? -4.945 6.785 -2.42 1 92.12 13 THR B N 1
ATOM 1619 C CA . THR B 1 13 ? -4.031 7.613 -3.199 1 92.12 13 THR B CA 1
ATOM 1620 C C . THR B 1 13 ? -3.984 9.031 -2.643 1 92.12 13 THR B C 1
ATOM 1622 O O . THR B 1 13 ? -4.855 9.43 -1.867 1 92.12 13 THR B O 1
ATOM 1625 N N . GLU B 1 14 ? -3.004 9.734 -3.104 1 95.12 14 GLU B N 1
ATOM 1626 C CA . GLU B 1 14 ? -2.906 11.125 -2.686 1 95.12 14 GLU B CA 1
ATOM 1627 C C . GLU B 1 14 ? -4.09 11.945 -3.201 1 95.12 14 GLU B C 1
ATOM 1629 O O . GLU B 1 14 ? -4.598 12.82 -2.5 1 95.12 14 GLU B O 1
ATOM 1634 N N . GLU B 1 15 ? -4.52 11.617 -4.328 1 94 15 GLU B N 1
ATOM 1635 C CA . GLU B 1 15 ? -5.684 12.305 -4.879 1 94 15 GLU B CA 1
ATOM 1636 C C . GLU B 1 15 ? -6.93 12.039 -4.039 1 94 15 GLU B C 1
ATOM 1638 O O . GLU B 1 15 ? -7.715 12.953 -3.777 1 94 15 GLU B O 1
ATOM 1643 N N . GLU B 1 16 ? -7.117 10.828 -3.666 1 95.56 16 GLU B N 1
ATOM 1644 C CA . GLU B 1 16 ? -8.273 10.484 -2.846 1 95.56 16 GLU B CA 1
ATOM 1645 C C . GLU B 1 16 ? -8.234 11.211 -1.505 1 95.56 16 GLU B C 1
ATOM 1647 O O . GLU B 1 16 ? -9.266 11.664 -1.007 1 95.56 16 GLU B O 1
ATOM 1652 N N . LEU B 1 17 ? -7.055 11.344 -0.98 1 96.88 17 LEU B N 1
ATOM 1653 C CA . LEU B 1 17 ? -6.91 12.062 0.282 1 96.88 17 LEU B CA 1
ATOM 1654 C C . LEU B 1 17 ? -7.344 13.516 0.135 1 96.88 17 LEU B C 1
ATOM 1656 O O . LEU B 1 17 ? -8.102 14.031 0.962 1 96.88 17 LEU B O 1
ATOM 1660 N N . VAL B 1 18 ? -6.938 14.07 -0.917 1 96.12 18 VAL B N 1
ATOM 1661 C CA . VAL B 1 18 ? -7.164 15.508 -1.07 1 96.12 18 VAL B CA 1
ATOM 1662 C C . VAL B 1 18 ? -8.562 15.75 -1.636 1 96.12 18 VAL B C 1
ATOM 1664 O O . VAL B 1 18 ? -9.352 16.5 -1.055 1 96.12 18 VAL B O 1
ATOM 1667 N N . ARG B 1 19 ? -8.984 15.039 -2.637 1 94.56 19 ARG B N 1
ATOM 1668 C CA . ARG B 1 19 ? -10.188 15.367 -3.389 1 94.56 19 ARG B CA 1
ATOM 1669 C C . ARG B 1 19 ? -11.422 14.734 -2.754 1 94.56 19 ARG B C 1
ATOM 1671 O O . ARG B 1 19 ? -12.547 15.164 -3.008 1 94.56 19 ARG B O 1
ATOM 1678 N N . PHE B 1 20 ? -11.219 13.789 -2.037 1 95.12 20 PHE B N 1
ATOM 1679 C CA . PHE B 1 20 ? -12.383 13.164 -1.419 1 95.12 20 PHE B CA 1
ATOM 1680 C C . PHE B 1 20 ? -12.422 13.461 0.075 1 95.12 20 PHE B C 1
ATOM 1682 O O . PHE B 1 20 ? -13.328 14.164 0.547 1 95.12 20 PHE B O 1
ATOM 1689 N N . TYR B 1 21 ? -11.453 13.047 0.75 1 96.44 21 TYR B N 1
ATOM 1690 C CA . TYR B 1 21 ? -11.516 13.133 2.205 1 96.44 21 TYR B CA 1
ATOM 1691 C C . TYR B 1 21 ? -11.367 14.578 2.666 1 96.44 21 TYR B C 1
ATOM 1693 O O . TYR B 1 21 ? -12.234 15.109 3.365 1 96.44 21 TYR B O 1
ATOM 1701 N N . LEU B 1 22 ? -10.281 15.18 2.27 1 96.31 22 LEU B N 1
ATOM 1702 C CA . LEU B 1 22 ? -10.016 16.531 2.75 1 96.31 22 LEU B CA 1
ATOM 1703 C C . LEU B 1 22 ? -11.062 17.5 2.229 1 96.31 22 LEU B C 1
ATOM 1705 O O . LEU B 1 22 ? -11.547 18.359 2.975 1 96.31 22 LEU B O 1
ATOM 1709 N N . ARG B 1 23 ? -11.43 17.375 1.003 1 94 23 ARG B N 1
ATOM 1710 C CA . ARG B 1 23 ? -12.422 18.281 0.435 1 94 23 ARG B CA 1
ATOM 1711 C C . ARG B 1 23 ? -13.758 18.156 1.159 1 94 23 ARG B C 1
ATOM 1713 O O . ARG B 1 23 ? -14.406 19.172 1.452 1 94 23 ARG B O 1
ATOM 1720 N N . HIS B 1 24 ? -14.148 17 1.457 1 94.19 24 HIS B N 1
ATOM 1721 C CA . HIS B 1 24 ? -15.391 16.812 2.203 1 94.19 24 HIS B CA 1
ATOM 1722 C C . HIS B 1 24 ? -15.289 17.438 3.594 1 94.19 24 HIS B C 1
ATOM 1724 O O . HIS B 1 24 ? -16.266 18 4.098 1 94.19 24 HIS B O 1
ATOM 1730 N N . MET B 1 25 ? -14.164 17.234 4.184 1 94.38 25 MET B N 1
ATOM 1731 C CA . MET B 1 25 ? -13.945 17.844 5.492 1 94.38 25 MET B CA 1
ATOM 1732 C C . MET B 1 25 ? -14.094 19.359 5.418 1 94.38 25 MET B C 1
ATOM 1734 O O . MET B 1 25 ? -14.781 19.953 6.242 1 94.38 25 MET B O 1
ATOM 1738 N N . LEU B 1 26 ? -13.508 19.922 4.418 1 91.81 26 LEU B N 1
ATOM 1739 C CA . LEU B 1 26 ? -13.5 21.359 4.266 1 91.81 26 LEU B CA 1
ATOM 1740 C C . LEU B 1 26 ? -14.883 21.891 3.914 1 91.81 26 LEU B C 1
ATOM 1742 O O . LEU B 1 26 ? -15.273 22.969 4.352 1 91.81 26 LEU B O 1
ATOM 1746 N N . ASP B 1 27 ? -15.609 21.062 3.189 1 90.94 27 ASP B N 1
ATOM 1747 C CA . ASP B 1 27 ? -16.938 21.484 2.742 1 90.94 27 ASP B CA 1
ATOM 1748 C C . ASP B 1 27 ? -18 21.141 3.775 1 90.94 27 ASP B C 1
ATOM 1750 O O . ASP B 1 27 ? -19.172 21.516 3.623 1 90.94 27 ASP B O 1
ATOM 1754 N N . GLY B 1 28 ? -17.578 20.469 4.758 1 91.06 28 GLY B N 1
ATOM 1755 C CA . GLY B 1 28 ? -18.547 20.047 5.766 1 91.06 28 GLY B CA 1
ATOM 1756 C C . GLY B 1 28 ? -19.531 19.016 5.258 1 91.06 28 GLY B C 1
ATOM 1757 O O . GLY B 1 28 ? -20.688 19.016 5.66 1 91.06 28 GLY B O 1
ATOM 1758 N N . ARG B 1 29 ? -19.125 18.219 4.34 1 92.94 29 ARG B N 1
ATOM 1759 C CA . ARG B 1 29 ? -19.953 17.172 3.748 1 92.94 29 ARG B CA 1
ATOM 1760 C C . ARG B 1 29 ? -19.516 15.789 4.191 1 92.94 29 ARG B C 1
ATOM 1762 O O . ARG B 1 29 ? -18.312 15.531 4.34 1 92.94 29 ARG B O 1
ATOM 1769 N N . ARG B 1 30 ? -20.484 14.867 4.434 1 93 30 ARG B N 1
ATOM 1770 C CA . ARG B 1 30 ? -20.25 13.469 4.773 1 93 30 ARG B CA 1
ATOM 1771 C C . ARG B 1 30 ? -19.328 13.336 5.98 1 93 30 ARG B C 1
ATOM 1773 O O . ARG B 1 30 ? -18.469 12.461 6.016 1 93 30 ARG B O 1
ATOM 1780 N N . ARG B 1 31 ? -19.422 14.266 6.844 1 92.06 31 ARG B N 1
ATOM 1781 C CA . ARG B 1 31 ? -18.516 14.32 7.984 1 92.06 31 ARG B CA 1
ATOM 1782 C C . ARG B 1 31 ? -18.531 13.008 8.758 1 92.06 31 ARG B C 1
ATOM 1784 O O . ARG B 1 31 ? -17.469 12.461 9.078 1 92.06 31 ARG B O 1
ATOM 1791 N N . GLY B 1 32 ? -19.734 12.477 8.953 1 91.12 32 GLY B N 1
ATOM 1792 C CA . GLY B 1 32 ? -19.828 11.219 9.672 1 91.12 32 GLY B CA 1
ATOM 1793 C C . GLY B 1 32 ? -19.109 10.078 8.969 1 91.12 32 GLY B C 1
ATOM 1794 O O . GLY B 1 32 ? -18.422 9.273 9.609 1 91.12 32 GLY B O 1
ATOM 1795 N N . ASP B 1 33 ? -19.156 10.008 7.707 1 92.06 33 ASP B N 1
ATOM 1796 C CA . ASP B 1 33 ? -18.578 8.93 6.91 1 92.06 33 ASP B CA 1
ATOM 1797 C C . ASP B 1 33 ? -17.062 9.047 6.855 1 92.06 33 ASP B C 1
ATOM 1799 O O . ASP B 1 33 ? -16.344 8.047 7.016 1 92.06 33 ASP B O 1
ATOM 1803 N N . ILE B 1 34 ? -16.578 10.25 6.684 1 93.81 34 ILE B N 1
ATOM 1804 C CA . ILE B 1 34 ? -15.141 10.398 6.48 1 93.81 34 ILE B CA 1
ATOM 1805 C C . ILE B 1 34 ? -14.422 10.32 7.828 1 93.81 34 ILE B C 1
ATOM 1807 O O . ILE B 1 34 ? -13.297 9.82 7.91 1 93.81 34 ILE B O 1
ATOM 1811 N N . GLU B 1 35 ? -15.023 10.742 8.883 1 93.06 35 GLU B N 1
ATOM 1812 C CA . GLU B 1 35 ? -14.391 10.711 10.195 1 93.06 35 GLU B CA 1
ATOM 1813 C C . GLU B 1 35 ? -14.367 9.297 10.766 1 93.06 35 GLU B C 1
ATOM 1815 O O . GLU B 1 35 ? -13.625 9.016 11.711 1 93.06 35 GLU B O 1
ATOM 1820 N N . ARG B 1 36 ? -15.188 8.469 10.195 1 90.56 36 ARG B N 1
ATOM 1821 C CA . ARG B 1 36 ? -15.133 7.062 10.578 1 90.56 36 ARG B CA 1
ATOM 1822 C C . ARG B 1 36 ? -13.859 6.406 10.055 1 90.56 36 ARG B C 1
ATOM 1824 O O . ARG B 1 36 ? -13.383 5.422 10.625 1 90.56 36 ARG B O 1
ATOM 1831 N N . VAL B 1 37 ? -13.336 6.922 9.023 1 91.62 37 VAL B N 1
ATOM 1832 C CA . VAL B 1 37 ? -12.156 6.355 8.383 1 91.62 37 VAL B CA 1
ATOM 1833 C C . VAL B 1 37 ? -10.906 7.102 8.852 1 91.62 37 VAL B C 1
ATOM 1835 O O . VAL B 1 37 ? -9.906 6.484 9.227 1 91.62 37 VAL B O 1
ATOM 1838 N N . ILE B 1 38 ? -10.992 8.375 8.82 1 94 38 ILE B N 1
ATOM 1839 C CA . ILE B 1 38 ? -9.898 9.227 9.273 1 94 38 ILE B CA 1
ATOM 1840 C C . ILE B 1 38 ? -10.359 10.055 10.469 1 94 38 ILE B C 1
ATOM 1842 O O . ILE B 1 38 ? -11.188 10.953 10.336 1 94 38 ILE B O 1
ATOM 1846 N N . PRO B 1 39 ? -9.812 9.789 11.555 1 92.44 39 PRO B N 1
ATOM 1847 C CA . PRO B 1 39 ? -10.234 10.539 12.742 1 92.44 39 PRO B CA 1
ATOM 1848 C C . PRO B 1 39 ? -9.695 11.969 12.766 1 92.44 39 PRO B C 1
ATOM 1850 O O . PRO B 1 39 ? -8.656 12.25 12.156 1 92.44 39 PRO B O 1
ATOM 1853 N N . VAL B 1 40 ? -10.453 12.836 13.438 1 91.19 40 VAL B N 1
ATOM 1854 C CA . VAL B 1 40 ? -9.984 14.188 13.727 1 91.19 40 VAL B CA 1
ATOM 1855 C C . VAL B 1 40 ? -9.18 14.195 15.023 1 91.19 40 VAL B C 1
ATOM 1857 O O . VAL B 1 40 ? -9.695 13.828 16.078 1 91.19 40 VAL B O 1
ATOM 1860 N N . ALA B 1 41 ? -7.887 14.508 14.883 1 88.12 41 ALA B N 1
ATOM 1861 C CA . ALA B 1 41 ? -7.055 14.539 16.078 1 88.12 41 ALA B CA 1
ATOM 1862 C C . ALA B 1 41 ? -5.844 15.445 15.883 1 88.12 41 ALA B C 1
ATOM 1864 O O . ALA B 1 41 ? -5.27 15.5 14.797 1 88.12 41 ALA B O 1
ATOM 1865 N N . ASP B 1 42 ? -5.547 16.156 16.922 1 81.19 42 ASP B N 1
ATOM 1866 C CA . ASP B 1 42 ? -4.293 16.906 16.938 1 81.19 42 ASP B CA 1
ATOM 1867 C C . ASP B 1 42 ? -3.146 16.047 17.469 1 81.19 42 ASP B C 1
ATOM 1869 O O . ASP B 1 42 ? -2.922 15.984 18.672 1 81.19 42 ASP B O 1
ATOM 1873 N N . VAL B 1 43 ? -2.412 15.453 16.578 1 83.62 43 VAL B N 1
ATOM 1874 C CA . VAL B 1 43 ? -1.424 14.469 17.016 1 83.62 43 VAL B CA 1
ATOM 1875 C C . VAL B 1 43 ? -0.018 14.984 16.703 1 83.62 43 VAL B C 1
ATOM 1877 O O . VAL B 1 43 ? 0.967 14.273 16.922 1 83.62 43 VAL B O 1
ATOM 1880 N N . CYS B 1 44 ? 0.104 16.203 16.234 1 79.75 44 CYS B N 1
ATOM 1881 C CA . CYS B 1 44 ? 1.401 16.719 15.812 1 79.75 44 CYS B CA 1
ATOM 1882 C C . CYS B 1 44 ? 2.314 16.938 17.016 1 79.75 44 CYS B C 1
ATOM 1884 O O . CYS B 1 44 ? 3.537 16.969 16.875 1 79.75 44 CYS B O 1
ATOM 1886 N N . SER B 1 45 ? 1.737 17.094 18.156 1 85.12 45 SER B N 1
ATOM 1887 C CA . SER B 1 45 ? 2.533 17.375 19.344 1 85.12 45 SER B CA 1
ATOM 1888 C C . SER B 1 45 ? 2.891 16.094 20.094 1 85.12 45 SER B C 1
ATOM 1890 O O . SER B 1 45 ? 3.594 16.141 21.109 1 85.12 45 SER B O 1
ATOM 1892 N N . LEU B 1 46 ? 2.479 14.93 19.609 1 89.69 46 LEU B N 1
ATOM 1893 C CA . LEU B 1 46 ? 2.775 13.641 20.219 1 89.69 46 LEU B CA 1
ATOM 1894 C C . LEU B 1 46 ? 3.994 12.992 19.562 1 89.69 46 LEU B C 1
ATOM 1896 O O . LEU B 1 46 ? 4.262 13.219 18.391 1 89.69 46 LEU B O 1
ATOM 1900 N N . ASP B 1 47 ? 4.68 12.266 20.469 1 92.62 47 ASP B N 1
ATOM 1901 C CA . ASP B 1 47 ? 5.715 11.43 19.859 1 92.62 47 ASP B CA 1
ATOM 1902 C C . ASP B 1 47 ? 5.105 10.391 18.922 1 92.62 47 ASP B C 1
ATOM 1904 O O . ASP B 1 47 ? 4.082 9.781 19.25 1 92.62 47 ASP B O 1
ATOM 1908 N N . PRO B 1 48 ? 5.746 10.156 17.766 1 91.44 48 PRO B N 1
ATOM 1909 C CA . PRO B 1 48 ? 5.113 9.297 16.766 1 91.44 48 PRO B CA 1
ATOM 1910 C C . PRO B 1 48 ? 4.91 7.871 17.266 1 91.44 48 PRO B C 1
ATOM 1912 O O . PRO B 1 48 ? 3.982 7.188 16.812 1 91.44 48 PRO B O 1
ATOM 1915 N N . TRP B 1 49 ? 5.785 7.383 18.125 1 89 49 TRP B N 1
ATOM 1916 C CA . TRP B 1 49 ? 5.617 6.02 18.625 1 89 49 TRP B CA 1
ATOM 1917 C C . TRP B 1 49 ? 4.406 5.91 19.531 1 89 49 TRP B C 1
ATOM 1919 O O . TRP B 1 49 ? 3.996 4.809 19.906 1 89 49 TRP B O 1
ATOM 1929 N N . GLN B 1 50 ? 3.74 7.027 19.875 1 88.06 50 GLN B N 1
ATOM 1930 C CA . GLN B 1 50 ? 2.539 7.02 20.703 1 88.06 50 GLN B CA 1
ATOM 1931 C C . GLN B 1 50 ? 1.281 6.91 19.844 1 88.06 50 GLN B C 1
ATOM 1933 O O . GLN B 1 50 ? 0.191 6.66 20.359 1 88.06 50 GLN B O 1
ATOM 1938 N N . LEU B 1 51 ? 1.435 7.109 18.594 1 85.31 51 LEU B N 1
ATOM 1939 C CA . LEU B 1 51 ? 0.285 7.176 17.688 1 85.31 51 LEU B CA 1
ATOM 1940 C C . LEU B 1 51 ? -0.473 5.852 17.688 1 85.31 51 LEU B C 1
ATOM 1942 O O . LEU B 1 51 ? -1.706 5.84 17.719 1 85.31 51 LEU B O 1
ATOM 1946 N N . PRO B 1 52 ? 0.253 4.699 17.625 1 74.06 52 PRO B N 1
ATOM 1947 C CA . PRO B 1 52 ? -0.488 3.436 17.641 1 74.06 52 PRO B CA 1
ATOM 1948 C C . PRO B 1 52 ? -1.384 3.297 18.875 1 74.06 52 PRO B C 1
ATOM 1950 O O . PRO B 1 52 ? -2.459 2.697 18.797 1 74.06 52 PRO B O 1
ATOM 1953 N N . GLU B 1 53 ? -0.979 3.824 19.906 1 73.25 53 GLU B N 1
ATOM 1954 C CA . GLU B 1 53 ? -1.728 3.709 21.156 1 73.25 53 GLU B CA 1
ATOM 1955 C C . GLU B 1 53 ? -2.939 4.637 21.156 1 73.25 53 GLU B C 1
ATOM 1957 O O . GLU B 1 53 ? -3.963 4.328 21.766 1 73.25 53 GLU B O 1
ATOM 1962 N N . VAL B 1 54 ? -2.76 5.746 20.594 1 69.81 54 VAL B N 1
ATOM 1963 C CA . VAL B 1 54 ? -3.84 6.727 20.562 1 69.81 54 VAL B CA 1
ATOM 1964 C C . VAL B 1 54 ? -4.93 6.254 19.609 1 69.81 54 VAL B C 1
ATOM 1966 O O . VAL B 1 54 ? -6.113 6.547 19.812 1 69.81 54 VAL B O 1
ATOM 1969 N N . HIS B 1 55 ? -4.5 5.672 18.656 1 63.56 55 HIS B N 1
ATOM 1970 C CA . HIS B 1 55 ? -5.445 5.238 17.625 1 63.56 55 HIS B CA 1
ATOM 1971 C C . HIS B 1 55 ? -6.062 3.889 17.984 1 63.56 55 HIS B C 1
ATOM 1973 O O . HIS B 1 55 ? -5.375 2.865 17.969 1 63.56 55 HIS B O 1
ATOM 1979 N N . ARG B 1 56 ? -6.734 3.883 19.266 1 53.53 56 ARG B N 1
ATOM 1980 C CA . ARG B 1 56 ? -7.426 2.65 19.625 1 53.53 56 ARG B CA 1
ATOM 1981 C C . ARG B 1 56 ? -7.848 1.874 18.391 1 53.53 56 ARG B C 1
ATOM 1983 O O . ARG B 1 56 ? -8.164 0.685 18.469 1 53.53 56 ARG B O 1
ATOM 1990 N N . GLY B 1 57 ? -8.312 2.535 17.469 1 44.59 57 GLY B N 1
ATOM 1991 C CA . GLY B 1 57 ? -9.039 1.798 16.453 1 44.59 57 GLY B CA 1
ATOM 1992 C C . GLY B 1 57 ? -8.172 0.836 15.672 1 44.59 57 GLY B C 1
ATOM 1993 O O . GLY B 1 57 ? -7.508 -0.027 16.25 1 44.59 57 GLY B O 1
ATOM 1994 N N . ALA B 1 58 ? -8.016 1.158 14.328 1 43.94 58 ALA B N 1
ATOM 1995 C CA . ALA B 1 58 ? -7.605 0.232 13.273 1 43.94 58 ALA B CA 1
ATOM 1996 C C . ALA B 1 58 ? -6.156 -0.207 13.469 1 43.94 58 ALA B C 1
ATOM 1998 O O . ALA B 1 58 ? -5.258 0.63 13.594 1 43.94 58 ALA B O 1
ATOM 1999 N N . CYS B 1 59 ? -6.004 -1.192 14.234 1 42.19 59 CYS B N 1
ATOM 2000 C CA . CYS B 1 59 ? -4.754 -1.931 14.352 1 42.19 59 CYS B CA 1
ATOM 2001 C C . CYS B 1 59 ? -3.9 -1.774 13.102 1 42.19 59 CYS B C 1
ATOM 2003 O O . CYS B 1 59 ? -4.215 -2.352 12.055 1 42.19 59 CYS B O 1
ATOM 2005 N N . ALA B 1 60 ? -3.5 -0.594 12.828 1 50.25 60 ALA B N 1
ATOM 2006 C CA . ALA B 1 60 ? -2.586 -0.677 11.695 1 50.25 60 ALA B CA 1
ATOM 2007 C C . ALA B 1 60 ? -1.511 -1.733 11.93 1 50.25 60 ALA B C 1
ATOM 2009 O O . ALA B 1 60 ? -0.894 -1.771 13 1 50.25 60 ALA B O 1
ATOM 2010 N N . GLY B 1 61 ? -1.826 -2.912 11.633 1 51.94 61 GLY B N 1
ATOM 2011 C CA . GLY B 1 61 ? -0.724 -3.861 11.656 1 51.94 61 GLY B CA 1
ATOM 2012 C C . GLY B 1 61 ? 0.634 -3.201 11.516 1 51.94 61 GLY B C 1
ATOM 2013 O O . GLY B 1 61 ? 0.722 -2.008 11.219 1 51.94 61 GLY B O 1
ATOM 2014 N N . HIS B 1 62 ? 1.636 -3.775 11.938 1 55.91 62 HIS B N 1
ATOM 2015 C CA . HIS B 1 62 ? 3.023 -3.342 11.82 1 55.91 62 HIS B CA 1
ATOM 2016 C C . HIS B 1 62 ? 3.324 -2.814 10.422 1 55.91 62 HIS B C 1
ATOM 2018 O O . HIS B 1 62 ? 3.045 -3.488 9.43 1 55.91 62 HIS B O 1
ATOM 2024 N N . GLY B 1 63 ? 3.561 -1.445 10.367 1 65.69 63 GLY B N 1
ATOM 2025 C CA . GLY B 1 63 ? 4.07 -0.842 9.141 1 65.69 63 GLY B CA 1
ATOM 2026 C C . GLY B 1 63 ? 3.021 -0.057 8.383 1 65.69 63 GLY B C 1
ATOM 2027 O O . GLY B 1 63 ? 3.332 0.602 7.387 1 65.69 63 GLY B O 1
ATOM 2028 N N . GLU B 1 64 ? 1.759 -0.222 8.859 1 79.94 64 GLU B N 1
ATOM 2029 C CA . GLU B 1 64 ? 0.728 0.518 8.141 1 79.94 64 GLU B CA 1
ATOM 2030 C C . GLU B 1 64 ? 0.699 1.982 8.57 1 79.94 64 GLU B C 1
ATOM 2032 O O . GLU B 1 64 ? 0.975 2.303 9.727 1 79.94 64 GLU B O 1
ATOM 2037 N N . PRO B 1 65 ? 0.346 2.9 7.688 1 90.06 65 PRO B N 1
ATOM 2038 C CA . PRO B 1 65 ? 0.305 4.328 8.008 1 90.06 65 PRO B CA 1
ATOM 2039 C C . PRO B 1 65 ? -0.929 4.715 8.82 1 90.06 65 PRO B C 1
ATOM 2041 O O . PRO B 1 65 ? -1.922 3.984 8.828 1 90.06 65 PRO B O 1
ATOM 2044 N N . TRP B 1 66 ? -0.792 5.848 9.484 1 91.19 66 TRP B N 1
ATOM 2045 C CA . TRP B 1 66 ? -1.896 6.465 10.211 1 91.19 66 TRP B CA 1
ATOM 2046 C C . TRP B 1 66 ? -2.301 7.789 9.57 1 91.19 66 TRP B C 1
ATOM 2048 O O . TRP B 1 66 ? -1.443 8.57 9.156 1 91.19 66 TRP B O 1
ATOM 2058 N N . PHE B 1 67 ? -3.631 8.008 9.531 1 94.12 67 PHE B N 1
ATOM 2059 C CA . PHE B 1 67 ? -4.16 9.234 8.938 1 94.12 67 PHE B CA 1
ATOM 2060 C C . PHE B 1 67 ? -4.996 10.008 9.945 1 94.12 67 PHE B C 1
ATOM 2062 O O . PHE B 1 67 ? -5.785 9.422 10.688 1 94.12 67 PHE B O 1
ATOM 2069 N N . TYR B 1 68 ? -4.836 11.352 9.883 1 93.44 68 TYR B N 1
ATOM 2070 C CA . TYR B 1 68 ? -5.621 12.211 10.766 1 93.44 68 TYR B CA 1
ATOM 2071 C C . TYR B 1 68 ? -6.016 13.5 10.055 1 93.44 68 TYR B C 1
ATOM 2073 O O . TYR B 1 68 ? -5.211 14.086 9.328 1 93.44 68 TYR B O 1
ATOM 2081 N N . PHE B 1 69 ? -7.254 13.875 10.289 1 94.31 69 PHE B N 1
ATOM 2082 C CA . PHE B 1 69 ? -7.578 15.273 10.047 1 94.31 69 PHE B CA 1
ATOM 2083 C C . PHE B 1 69 ? -7.016 16.156 11.148 1 94.31 69 PHE B C 1
ATOM 2085 O O . PHE B 1 69 ? -7.238 15.906 12.336 1 94.31 69 PHE B O 1
ATOM 2092 N N . CYS B 1 70 ? -6.301 17.172 10.68 1 91.38 70 CYS B N 1
ATOM 2093 C CA . CYS B 1 70 ? -5.684 18.094 11.625 1 91.38 70 CYS B CA 1
ATOM 2094 C C . CYS B 1 70 ? -5.91 19.531 11.203 1 91.38 70 CYS B C 1
ATOM 2096 O O . CYS B 1 70 ? -6.09 19.828 10.023 1 91.38 70 CYS B O 1
ATOM 2098 N N . ALA B 1 71 ? -5.879 20.359 12.266 1 87.25 71 ALA B N 1
ATOM 2099 C CA . ALA B 1 71 ? -5.887 21.781 11.938 1 87.25 71 ALA B CA 1
ATOM 2100 C C . ALA B 1 71 ? -4.574 22.203 11.281 1 87.25 71 ALA B C 1
ATOM 2102 O O . ALA B 1 71 ? -3.5 21.766 11.695 1 87.25 71 ALA B O 1
ATOM 2103 N N . ARG B 1 72 ? -4.746 22.938 10.273 1 82.44 72 ARG B N 1
ATOM 2104 C CA . ARG B 1 72 ? -3.549 23.453 9.625 1 82.44 72 ARG B CA 1
ATOM 2105 C C . ARG B 1 72 ? -2.74 24.328 10.578 1 82.44 72 ARG B C 1
ATOM 2107 O O . ARG B 1 72 ? -3.299 25.156 11.289 1 82.44 72 ARG B O 1
ATOM 2114 N N . GLN B 1 73 ? -1.495 24 10.68 1 70.62 73 GLN B N 1
ATOM 2115 C CA . GLN B 1 73 ? -0.629 24.797 11.539 1 70.62 73 GLN B CA 1
ATOM 2116 C C . GLN B 1 73 ? 0.213 25.766 10.719 1 70.62 73 GLN B C 1
ATOM 2118 O O . GLN B 1 73 ? 1.017 25.359 9.883 1 70.62 73 GLN B O 1
ATOM 2123 N N . ASP B 1 74 ? -0.249 27.031 10.594 1 63 74 ASP B N 1
ATOM 2124 C CA . ASP B 1 74 ? 0.534 28.047 9.898 1 63 74 ASP B CA 1
ATOM 2125 C C . ASP B 1 74 ? 1.449 28.781 10.867 1 63 74 ASP B C 1
ATOM 2127 O O . ASP B 1 74 ? 1.174 28.844 12.07 1 63 74 ASP B O 1
ATOM 2131 N N . ARG B 1 75 ? 2.656 29.125 10.281 1 59.34 75 ARG B N 1
ATOM 2132 C CA . ARG B 1 75 ? 3.553 29.969 11.07 1 59.34 75 ARG B CA 1
ATOM 2133 C C . ARG B 1 75 ? 2.867 31.266 11.492 1 59.34 75 ARG B C 1
ATOM 2135 O O . ARG B 1 75 ? 2.189 31.891 10.688 1 59.34 75 ARG B O 1
ATOM 2142 N N . GLU B 1 76 ? 2.682 31.422 12.789 1 54.03 76 GLU B N 1
ATOM 2143 C CA . GLU B 1 76 ? 2.197 32.719 13.242 1 54.03 76 GLU B CA 1
ATOM 2144 C C . GLU B 1 76 ? 3.229 33.812 12.984 1 54.03 76 GLU B C 1
ATOM 2146 O O . GLU B 1 76 ? 4.434 33.531 12.969 1 54.03 76 GLU B O 1
ATOM 2151 N N . ALA B 1 77 ? 2.811 35.031 12.406 1 50.81 77 ALA B N 1
ATOM 2152 C CA . ALA B 1 77 ? 3.623 36.219 12.172 1 50.81 77 ALA B CA 1
ATOM 2153 C C . ALA B 1 77 ? 4.613 36.438 13.312 1 50.81 77 ALA B C 1
ATOM 2155 O O . ALA B 1 77 ? 5.734 36.906 13.086 1 50.81 77 ALA B O 1
ATOM 2156 N N . ARG B 1 78 ? 4.156 36.469 14.523 1 51.16 78 ARG B N 1
ATOM 2157 C CA . ARG B 1 78 ? 4.996 36.906 15.633 1 51.16 78 ARG B CA 1
ATOM 2158 C C . ARG B 1 78 ? 5.93 35.781 16.094 1 51.16 78 ARG B C 1
ATOM 2160 O O . ARG B 1 78 ? 6.375 35.781 17.234 1 51.16 78 ARG B O 1
ATOM 2167 N N . GLY B 1 79 ? 6.332 34.906 15.125 1 50.59 79 GLY B N 1
ATOM 2168 C CA . GLY B 1 79 ? 7.445 34 15.344 1 50.59 79 GLY B CA 1
ATOM 2169 C C . GLY B 1 79 ? 7.016 32.625 15.875 1 50.59 79 GLY B C 1
ATOM 2170 O O . GLY B 1 79 ? 7.859 31.797 16.203 1 50.59 79 GLY B O 1
ATOM 2171 N N . GLY B 1 80 ? 5.754 32.531 16.516 1 48 80 GLY B N 1
ATOM 2172 C CA . GLY B 1 80 ? 5.414 31.281 17.188 1 48 80 GLY B CA 1
ATOM 2173 C C . GLY B 1 80 ? 5.195 30.125 16.234 1 48 80 GLY B C 1
ATOM 2174 O O . GLY B 1 80 ? 4.207 30.094 15.492 1 48 80 GLY B O 1
ATOM 2175 N N . ARG B 1 81 ? 6.152 29.5 15.594 1 51.81 81 ARG B N 1
ATOM 2176 C CA . ARG B 1 81 ? 5.996 28.328 14.734 1 51.81 81 ARG B CA 1
ATOM 2177 C C . ARG B 1 81 ? 5.191 27.234 15.438 1 51.81 81 ARG B C 1
ATOM 2179 O O . ARG B 1 81 ? 5.449 26.922 16.609 1 51.81 81 ARG B O 1
ATOM 2186 N N . PRO B 1 82 ? 3.992 27.094 15.109 1 54.28 82 PRO B N 1
ATOM 2187 C CA . PRO B 1 82 ? 3.32 25.922 15.695 1 54.28 82 PRO B CA 1
ATOM 2188 C C . PRO B 1 82 ? 4.281 24.781 15.984 1 54.28 82 PRO B C 1
ATOM 2190 O O . PRO B 1 82 ? 5.273 24.594 15.273 1 54.28 82 PRO B O 1
ATOM 2193 N N . SER B 1 83 ? 4.375 24.297 17.344 1 59.59 83 SER B N 1
ATOM 2194 C CA . SER B 1 83 ? 5.383 23.422 17.953 1 59.59 83 SER B CA 1
ATOM 2195 C C . SER B 1 83 ? 5.387 22.047 17.297 1 59.59 83 SER B C 1
ATOM 2197 O O . SER B 1 83 ? 4.375 21.344 17.312 1 59.59 83 SER B O 1
ATOM 2199 N N . ARG B 1 84 ? 5.844 21.859 16 1 79.25 84 ARG B N 1
ATOM 2200 C CA . ARG B 1 84 ? 6.277 20.547 15.492 1 79.25 84 ARG B CA 1
ATOM 2201 C C . ARG B 1 84 ? 7.262 19.891 16.453 1 79.25 84 ARG B C 1
ATOM 2203 O O . ARG B 1 84 ? 8.148 19.156 16.031 1 79.25 84 ARG B O 1
ATOM 2210 N N . THR B 1 85 ? 7.07 20.453 17.656 1 86.06 85 THR B N 1
ATOM 2211 C CA . THR B 1 85 ? 7.887 19.859 18.703 1 86.06 85 THR B CA 1
ATOM 2212 C C . THR B 1 85 ? 7.062 18.891 19.562 1 86.06 85 THR B C 1
ATOM 2214 O O . THR B 1 85 ? 5.879 19.141 19.812 1 86.06 85 THR B O 1
ATOM 2217 N N . THR B 1 86 ? 7.672 17.875 19.938 1 91.44 86 THR B N 1
ATOM 2218 C CA . THR B 1 86 ? 7.086 16.891 20.844 1 91.44 86 THR B CA 1
ATOM 2219 C C . THR B 1 86 ? 7.922 16.75 22.109 1 91.44 86 THR B C 1
ATOM 2221 O O . THR B 1 86 ? 8.984 17.359 22.234 1 91.44 86 THR B O 1
ATOM 2224 N N . PRO B 1 87 ? 7.445 16.078 23.031 1 91.38 87 PRO B N 1
ATOM 2225 C CA . PRO B 1 87 ? 8.234 15.883 24.25 1 91.38 87 PRO B CA 1
ATOM 2226 C C . PRO B 1 87 ? 9.617 15.289 23.969 1 91.38 87 PRO B C 1
ATOM 2228 O O . PRO B 1 87 ? 10.578 15.594 24.688 1 91.38 87 PRO B O 1
ATOM 2231 N N . SER B 1 88 ? 9.75 14.508 22.891 1 95.31 88 SER B N 1
ATOM 2232 C CA . SER B 1 88 ? 11.008 13.789 22.719 1 95.31 88 SER B CA 1
ATOM 2233 C C . SER B 1 88 ? 11.75 14.273 21.469 1 95.31 88 SER B C 1
ATOM 2235 O O . SER B 1 88 ? 12.852 13.805 21.172 1 95.31 88 SER B O 1
ATOM 2237 N N . GLY B 1 89 ? 11.102 15.195 20.766 1 95.38 89 GLY B N 1
ATOM 2238 C CA . GLY B 1 89 ? 11.773 15.578 19.531 1 95.38 89 GLY B CA 1
ATOM 2239 C C . GLY B 1 89 ? 10.992 16.594 18.719 1 95.38 89 GLY B C 1
ATOM 2240 O O . GLY B 1 89 ? 10.32 17.469 19.281 1 95.38 89 GLY B O 1
ATOM 2241 N N . TYR B 1 90 ? 11.312 16.594 17.422 1 92.5 90 TYR B N 1
ATOM 2242 C CA . TYR B 1 90 ? 10.695 17.578 16.562 1 92.5 90 TYR B CA 1
ATOM 2243 C C . TYR B 1 90 ? 10.586 17.062 15.125 1 92.5 90 TYR B C 1
ATOM 2245 O O . TYR B 1 90 ? 11.367 16.203 14.711 1 92.5 90 TYR B O 1
ATOM 2253 N N . TRP B 1 91 ? 9.586 17.594 14.422 1 92.62 91 TRP B N 1
ATOM 2254 C CA . TRP B 1 91 ? 9.414 17.328 13 1 92.62 91 TRP B CA 1
ATOM 2255 C C . TRP B 1 91 ? 10.141 18.359 12.148 1 92.62 91 TRP B C 1
ATOM 2257 O O . TRP B 1 91 ? 9.984 19.562 12.367 1 92.62 91 TRP B O 1
ATOM 2267 N N . LYS B 1 92 ? 10.914 17.891 11.219 1 91.5 92 LYS B N 1
ATOM 2268 C CA . LYS B 1 92 ? 11.648 18.781 10.32 1 91.5 92 LYS B CA 1
ATOM 2269 C C . LYS B 1 92 ? 11.25 18.562 8.867 1 91.5 92 LYS B C 1
ATOM 2271 O O . LYS B 1 92 ? 11.148 17.406 8.422 1 91.5 92 LYS B O 1
ATOM 2276 N N . ALA B 1 93 ? 11.039 19.609 8.148 1 90.94 93 ALA B N 1
ATOM 2277 C CA . ALA B 1 93 ? 10.672 19.516 6.734 1 90.94 93 ALA B CA 1
ATOM 2278 C C . ALA B 1 93 ? 11.781 18.859 5.918 1 90.94 93 ALA B C 1
ATOM 2280 O O . ALA B 1 93 ? 12.961 19.172 6.109 1 90.94 93 ALA B O 1
ATOM 2281 N N . ALA B 1 94 ? 11.32 17.828 5.164 1 92.44 94 ALA B N 1
ATOM 2282 C CA . ALA B 1 94 ? 12.242 17.172 4.242 1 92.44 94 ALA B CA 1
ATOM 2283 C C . ALA B 1 94 ? 12.086 17.703 2.824 1 92.44 94 ALA B C 1
ATOM 2285 O O . ALA B 1 94 ? 11.68 16.984 1.919 1 92.44 94 ALA B O 1
ATOM 2286 N N . GLY B 1 95 ? 12.398 19 2.498 1 89.75 95 GLY B N 1
ATOM 2287 C CA . GLY B 1 95 ? 12.32 19.609 1.179 1 89.75 95 GLY B CA 1
ATOM 2288 C C . GLY B 1 95 ? 11.102 20.484 0.998 1 89.75 95 GLY B C 1
ATOM 2289 O O . GLY B 1 95 ? 10.461 20.891 1.978 1 89.75 95 GLY B O 1
ATOM 2290 N N . THR B 1 96 ? 10.805 20.938 -0.258 1 91.81 96 THR B N 1
ATOM 2291 C CA . THR B 1 96 ? 9.664 21.781 -0.604 1 91.81 96 THR B CA 1
ATOM 2292 C C . THR B 1 96 ? 8.43 20.922 -0.861 1 91.81 96 THR B C 1
ATOM 2294 O O . THR B 1 96 ? 8.531 19.797 -1.357 1 91.81 96 THR B O 1
ATOM 2297 N N . PRO B 1 97 ? 7.391 21.516 -0.495 1 92.38 97 PRO B N 1
ATOM 2298 C CA . PRO B 1 97 ? 6.16 20.781 -0.777 1 92.38 97 PRO B CA 1
ATOM 2299 C C . PRO B 1 97 ? 5.988 20.453 -2.26 1 92.38 97 PRO B C 1
ATOM 2301 O O . PRO B 1 97 ? 6.285 21.297 -3.115 1 92.38 97 PRO B O 1
ATOM 2304 N N . GLY B 1 98 ? 5.551 19.234 -2.516 1 95.19 98 GLY B N 1
ATOM 2305 C CA . GLY B 1 98 ? 5.195 18.844 -3.871 1 95.19 98 GLY B CA 1
ATOM 2306 C C . GLY B 1 98 ? 3.725 19.031 -4.184 1 95.19 98 GLY B C 1
ATOM 2307 O O . GLY B 1 98 ? 2.92 19.281 -3.281 1 95.19 98 GLY B O 1
ATOM 2308 N N . LEU B 1 99 ? 3.463 18.875 -5.48 1 94.88 99 LEU B N 1
ATOM 2309 C CA . LEU B 1 99 ? 2.072 18.984 -5.902 1 94.88 99 LEU B CA 1
ATOM 2310 C C . LEU B 1 99 ? 1.386 17.625 -5.883 1 94.88 99 LEU B C 1
ATOM 2312 O O . LEU B 1 99 ? 2.027 16.609 -6.113 1 94.88 99 LEU B O 1
ATOM 2316 N N . VAL B 1 100 ? 0.19 17.641 -5.516 1 95.69 100 VAL B N 1
ATOM 2317 C CA . VAL B 1 100 ? -0.683 16.484 -5.676 1 95.69 100 VAL B CA 1
ATOM 2318 C C . VAL B 1 100 ? -1.55 16.656 -6.922 1 95.69 100 VAL B C 1
ATOM 2320 O O . VAL B 1 100 ? -2.209 17.688 -7.086 1 95.69 100 VAL B O 1
ATOM 2323 N N . TYR B 1 101 ? -1.573 15.656 -7.785 1 93.25 101 TYR B N 1
ATOM 2324 C CA . TYR B 1 101 ? -2.299 15.766 -9.047 1 93.25 101 TYR B CA 1
ATOM 2325 C C . TYR B 1 101 ? -3.52 14.852 -9.055 1 93.25 101 TYR B C 1
ATOM 2327 O O . TYR B 1 101 ? -3.496 13.766 -8.469 1 93.25 101 TYR B O 1
ATOM 2335 N N . SER B 1 102 ? -4.504 15.32 -9.734 1 91.94 102 SER B N 1
ATOM 2336 C CA . SER B 1 102 ? -5.629 14.445 -10.062 1 91.94 102 SER B CA 1
ATOM 2337 C C . SER B 1 102 ? -5.281 13.516 -11.227 1 91.94 102 SER B C 1
ATOM 2339 O O . SER B 1 102 ? -4.258 13.695 -11.883 1 91.94 102 SER B O 1
ATOM 2341 N N . ALA B 1 103 ? -6.164 12.508 -11.367 1 85.88 103 ALA B N 1
ATOM 2342 C CA . ALA B 1 103 ? -5.969 11.531 -12.438 1 85.88 103 ALA B CA 1
ATOM 2343 C C . ALA B 1 103 ? -5.926 12.219 -13.805 1 85.88 103 ALA B C 1
ATOM 2345 O O . ALA B 1 103 ? -5.234 11.766 -14.711 1 85.88 103 ALA B O 1
A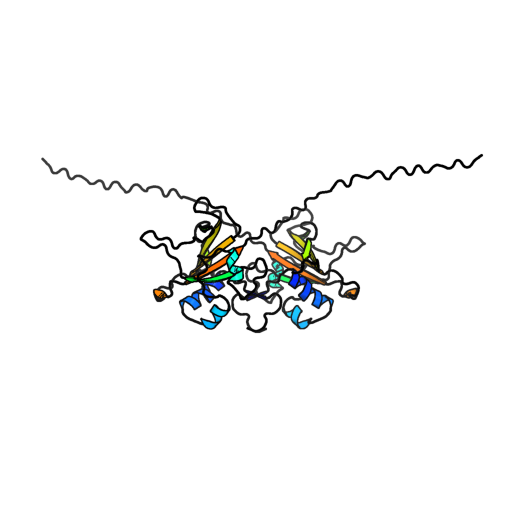TOM 2346 N N . ASP B 1 104 ? -6.543 13.312 -13.906 1 88.88 104 ASP B N 1
ATOM 2347 C CA . ASP B 1 104 ? -6.594 14.031 -15.18 1 88.88 104 ASP B CA 1
ATOM 2348 C C . ASP B 1 104 ? -5.434 15.016 -15.305 1 88.88 104 ASP B C 1
ATOM 2350 O O . ASP B 1 104 ? -5.418 15.852 -16.219 1 88.88 104 ASP B O 1
ATOM 2354 N N . GLY B 1 105 ? -4.613 15.094 -14.344 1 89.62 105 GLY B N 1
ATOM 2355 C CA . GLY B 1 105 ? -3.381 15.859 -14.461 1 89.62 105 GLY B CA 1
ATOM 2356 C C . GLY B 1 105 ? -3.492 17.25 -13.883 1 89.62 105 GLY B C 1
ATOM 2357 O O . GLY B 1 105 ? -2.65 18.109 -14.148 1 89.62 105 GLY B O 1
ATOM 2358 N N . ARG B 1 106 ? -4.508 17.531 -13.195 1 92.81 106 ARG B N 1
ATOM 2359 C CA . ARG B 1 106 ? -4.668 18.844 -12.586 1 92.81 106 ARG B CA 1
ATOM 2360 C C . ARG B 1 106 ? -4.133 18.859 -11.164 1 92.81 106 ARG B C 1
ATOM 2362 O O . ARG B 1 106 ? -4.355 17.906 -10.398 1 92.81 106 ARG B O 1
ATOM 2369 N N . PRO B 1 107 ? -3.367 19.906 -10.844 1 94.94 107 PRO B N 1
ATOM 2370 C CA . PRO B 1 107 ? -2.967 20.031 -9.438 1 94.94 107 PRO B CA 1
ATOM 2371 C C . PRO B 1 107 ? -4.148 20.297 -8.508 1 94.94 107 PRO B C 1
ATOM 2373 O O . PRO B 1 107 ? -4.984 21.156 -8.797 1 94.94 107 PRO B O 1
ATOM 2376 N N . VAL B 1 108 ? -4.227 19.594 -7.445 1 95.31 108 VAL B N 1
ATOM 2377 C CA . VAL B 1 108 ? -5.398 19.719 -6.582 1 95.31 108 VAL B CA 1
ATOM 2378 C C . VAL B 1 108 ? -4.957 20.109 -5.172 1 95.31 108 VAL B C 1
ATOM 2380 O O . VAL B 1 108 ? -5.781 20.5 -4.344 1 95.31 108 VAL B O 1
ATOM 2383 N N . GLY B 1 109 ? -3.676 19.969 -4.922 1 95.75 109 GLY B N 1
ATOM 2384 C CA . GLY B 1 109 ? -3.172 20.281 -3.596 1 95.75 109 GLY B CA 1
ATOM 2385 C C . GLY B 1 109 ? -1.671 20.094 -3.469 1 95.75 109 GLY B C 1
ATOM 2386 O O . GLY B 1 109 ? -0.954 20.078 -4.473 1 95.75 109 GLY B O 1
ATOM 2387 N N . THR B 1 110 ? -1.191 20.047 -2.182 1 95.31 110 THR B N 1
ATOM 2388 C CA . THR B 1 110 ? 0.237 19.891 -1.932 1 95.31 110 THR B CA 1
ATOM 2389 C C . THR B 1 110 ? 0.489 18.797 -0.899 1 95.31 110 THR B C 1
ATOM 2391 O O . THR B 1 110 ? -0.409 18.438 -0.132 1 95.31 110 THR B O 1
ATOM 2394 N N . LYS B 1 111 ? 1.636 18.297 -1.002 1 96.06 111 LYS B N 1
ATOM 2395 C CA . LYS B 1 111 ? 2.168 17.344 -0.035 1 96.06 111 LYS B CA 1
ATOM 2396 C C . LYS B 1 111 ? 3.486 17.828 0.555 1 96.06 111 LYS B C 1
ATOM 2398 O O . LYS B 1 111 ? 4.457 18.047 -0.174 1 96.06 111 LYS B O 1
ATOM 2403 N N . LYS B 1 112 ? 3.492 18.031 1.822 1 94.56 112 LYS B N 1
ATOM 2404 C CA . LYS B 1 112 ? 4.719 18.375 2.531 1 94.56 112 LYS B CA 1
ATOM 2405 C C . LYS B 1 112 ? 5.211 17.219 3.387 1 94.56 112 LYS B C 1
ATOM 2407 O O . LYS B 1 112 ? 4.457 16.672 4.195 1 94.56 112 LYS B O 1
ATOM 2412 N N . THR B 1 113 ? 6.473 16.875 3.176 1 95.56 113 THR B N 1
ATOM 2413 C CA . THR B 1 113 ? 7.059 15.758 3.918 1 95.56 113 THR B CA 1
ATOM 2414 C C . THR B 1 113 ? 7.922 16.266 5.066 1 95.56 113 THR B C 1
ATOM 2416 O O . THR B 1 113 ? 8.719 17.203 4.887 1 95.56 113 THR B O 1
ATOM 2419 N N . MET B 1 114 ? 7.77 15.656 6.211 1 94.25 114 MET B N 1
ATOM 2420 C CA . MET B 1 114 ? 8.586 15.961 7.383 1 94.25 114 MET B CA 1
ATOM 2421 C C . MET B 1 114 ? 9.141 14.68 8.008 1 94.25 114 MET B C 1
ATOM 2423 O O . MET B 1 114 ? 8.516 13.617 7.91 1 94.25 114 MET B O 1
ATOM 2427 N N . VAL B 1 115 ? 10.258 14.812 8.586 1 95.75 115 VAL B N 1
ATOM 2428 C CA . VAL B 1 115 ? 10.914 13.695 9.266 1 95.75 115 VAL B CA 1
ATOM 2429 C C . VAL B 1 115 ? 11.062 14.008 10.75 1 95.75 115 VAL B C 1
ATOM 2431 O O . VAL B 1 115 ? 11.336 15.156 11.125 1 95.75 115 VAL B O 1
ATOM 2434 N N . PHE B 1 116 ? 10.938 12.938 11.57 1 95.44 116 PHE B N 1
ATOM 2435 C CA . PHE B 1 116 ? 11.055 13.125 13.008 1 95.44 116 PHE B CA 1
ATOM 2436 C C . PHE B 1 116 ? 12.508 12.984 13.461 1 95.44 116 PHE B C 1
ATOM 2438 O O . PHE B 1 116 ? 13.188 12.031 13.078 1 95.44 116 PHE B O 1
ATOM 2445 N N . TYR B 1 117 ? 12.906 13.945 14.242 1 95.75 117 TYR B N 1
ATOM 2446 C CA . TYR B 1 117 ? 14.211 13.922 14.891 1 95.75 117 TYR B CA 1
ATOM 2447 C C . TYR B 1 117 ? 14.062 13.797 16.406 1 95.75 117 TYR B C 1
ATOM 2449 O O . TYR B 1 117 ? 13.289 14.531 17.016 1 95.75 117 TYR B O 1
ATOM 2457 N N . ARG B 1 118 ? 14.742 12.898 16.938 1 97 118 ARG B N 1
ATOM 2458 C CA . ARG B 1 118 ? 14.742 12.734 18.375 1 97 118 ARG B CA 1
ATOM 2459 C C . ARG B 1 118 ? 15.797 13.617 19.031 1 97 118 ARG B C 1
ATOM 2461 O O . ARG B 1 118 ? 16.953 13.617 18.609 1 97 118 ARG B O 1
ATOM 2468 N N . GLY B 1 119 ? 15.398 14.328 20.141 1 95.62 119 GLY B N 1
ATOM 2469 C CA . GLY B 1 119 ? 16.281 15.281 20.812 1 95.62 119 GLY B CA 1
ATOM 2470 C C . GLY B 1 119 ? 15.867 16.719 20.609 1 95.62 119 GLY B C 1
ATOM 2471 O O . GLY B 1 119 ? 14.781 17 20.094 1 95.62 119 GLY B O 1
ATOM 2472 N N . ARG B 1 120 ? 16.703 17.703 21.047 1 90.38 120 ARG B N 1
ATOM 2473 C CA . ARG B 1 120 ? 16.391 19.125 20.938 1 90.38 120 ARG B CA 1
ATOM 2474 C C . ARG B 1 120 ? 16.891 19.688 19.609 1 90.38 120 ARG B C 1
ATOM 2476 O O . ARG B 1 120 ? 18 19.359 19.172 1 90.38 120 ARG B O 1
ATOM 2483 N N . ALA B 1 121 ? 15.992 20.422 19.016 1 85.44 121 ALA B N 1
ATOM 2484 C CA . ALA B 1 121 ? 16.391 21.078 17.781 1 85.44 121 ALA B CA 1
ATOM 2485 C C . ALA B 1 121 ? 17.578 22.016 18.016 1 85.44 121 ALA B C 1
ATOM 2487 O O . ALA B 1 121 ? 17.656 22.656 19.062 1 85.44 121 ALA B O 1
ATOM 2488 N N . PRO B 1 122 ? 18.422 22.078 17.172 1 85.06 122 PRO B N 1
ATOM 2489 C CA . PRO B 1 122 ? 18.5 21.422 15.867 1 85.06 122 PRO B CA 1
ATOM 2490 C C . PRO B 1 122 ? 19.391 20.188 15.891 1 85.06 122 PRO B C 1
ATOM 2492 O O . PRO B 1 122 ? 19.781 19.672 14.836 1 85.06 122 PRO B O 1
ATOM 2495 N N . ALA B 1 123 ? 19.734 19.75 17.078 1 91.12 123 ALA B N 1
ATOM 2496 C CA . ALA B 1 123 ? 20.766 18.734 17.219 1 91.12 123 ALA 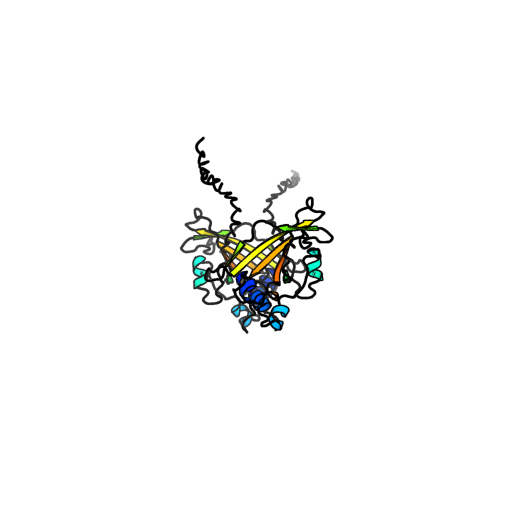B CA 1
ATOM 2497 C C . ALA B 1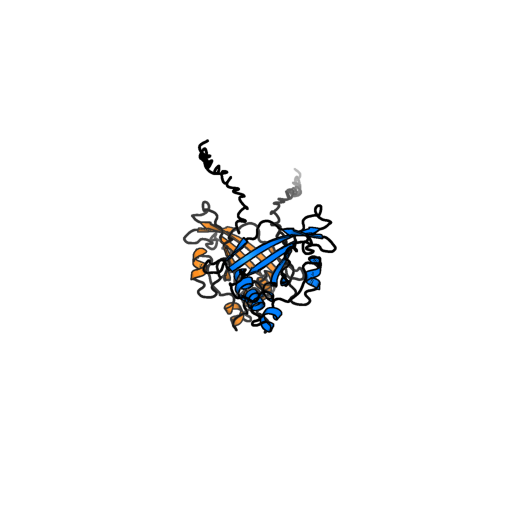 123 ? 20.156 17.344 17.391 1 91.12 123 ALA B C 1
ATOM 2499 O O . ALA B 1 123 ? 20.812 16.422 17.844 1 91.12 123 ALA B O 1
ATOM 2500 N N . GLY B 1 124 ? 19 17.125 16.969 1 94.19 124 GLY B N 1
ATOM 2501 C CA . GLY B 1 124 ? 18.359 15.836 17.172 1 94.19 124 GLY B CA 1
ATOM 2502 C C . GLY B 1 124 ? 18.828 14.789 16.172 1 94.19 124 GLY B C 1
ATOM 2503 O O . GLY B 1 124 ? 19.438 15.125 15.156 1 94.19 124 GLY B O 1
ATOM 2504 N N . ALA B 1 125 ? 18.516 13.5 16.438 1 96.81 125 ALA B N 1
ATOM 2505 C CA . ALA B 1 125 ? 18.859 12.359 15.586 1 96.81 125 ALA B CA 1
ATOM 2506 C C . ALA B 1 125 ? 17.672 11.984 14.695 1 96.81 125 ALA B C 1
ATOM 2508 O O . ALA B 1 125 ? 16.547 11.82 15.18 1 96.81 125 ALA B O 1
ATOM 2509 N N . LYS B 1 126 ? 18.078 11.852 13.453 1 95.75 126 LYS B N 1
ATOM 2510 C CA . LYS B 1 126 ? 17.062 11.469 12.484 1 95.75 126 LYS B CA 1
ATOM 2511 C C . LYS B 1 126 ? 16.484 10.094 12.805 1 95.75 126 LYS B C 1
ATOM 2513 O O . LYS B 1 126 ? 17.219 9.18 13.164 1 95.75 126 LYS B O 1
ATOM 2518 N N . THR B 1 127 ? 15.172 9.953 12.695 1 95.75 127 THR B N 1
ATOM 2519 C CA . THR B 1 127 ? 14.508 8.664 12.883 1 95.75 127 THR B CA 1
ATOM 2520 C C . THR B 1 127 ? 13.875 8.188 11.578 1 95.75 127 THR B C 1
ATOM 2522 O O . THR B 1 127 ? 14.023 8.828 10.539 1 95.75 127 THR B O 1
ATOM 2525 N N . LYS B 1 128 ? 13.148 7.07 11.656 1 93.44 128 LYS B N 1
ATOM 2526 C CA . LYS B 1 128 ? 12.5 6.484 10.484 1 93.44 128 LYS B CA 1
ATOM 2527 C C . LYS B 1 128 ? 11.047 6.922 10.383 1 93.44 128 LYS B C 1
ATOM 2529 O O . LYS B 1 128 ? 10.312 6.453 9.508 1 93.44 128 LYS B O 1
ATOM 2534 N N . TRP B 1 129 ? 10.711 7.809 11.258 1 93.5 129 TRP B N 1
ATOM 2535 C CA . TRP B 1 129 ? 9.336 8.281 11.242 1 93.5 129 TRP B CA 1
ATOM 2536 C C . TRP B 1 129 ? 9.164 9.438 10.266 1 93.5 129 TRP B C 1
ATOM 2538 O O . TRP B 1 129 ? 9.945 10.391 10.273 1 93.5 129 TRP B O 1
ATOM 2548 N N . LYS B 1 130 ? 8.125 9.336 9.43 1 94.81 130 LYS B N 1
ATOM 2549 C CA . LYS B 1 130 ? 7.789 10.359 8.445 1 94.81 130 LYS B CA 1
ATOM 2550 C C . LYS B 1 130 ? 6.34 10.812 8.602 1 94.81 130 LYS B C 1
ATOM 2552 O O . LYS B 1 130 ? 5.465 10.008 8.922 1 94.81 130 LYS B O 1
ATOM 2557 N N . MET B 1 131 ? 6.191 12.062 8.359 1 94.31 131 MET B N 1
ATOM 2558 C CA . MET B 1 131 ? 4.859 12.656 8.273 1 94.31 131 MET B CA 1
ATOM 2559 C C . MET B 1 131 ? 4.633 13.297 6.91 1 94.31 131 MET B C 1
ATOM 2561 O O . MET B 1 131 ? 5.473 14.07 6.434 1 94.31 131 MET B O 1
ATOM 2565 N N . ASN B 1 132 ? 3.578 12.969 6.234 1 95.81 132 ASN B N 1
ATOM 2566 C CA . ASN B 1 132 ? 3.119 13.68 5.047 1 95.81 132 ASN B CA 1
ATOM 2567 C C . ASN B 1 132 ? 1.885 14.523 5.34 1 95.81 132 ASN B C 1
ATOM 2569 O O . ASN B 1 132 ? 0.853 14 5.766 1 95.81 132 ASN B O 1
ATOM 2573 N N . GLU B 1 133 ? 2.041 15.781 5.105 1 94 133 GLU B N 1
ATOM 2574 C CA . GLU B 1 133 ? 0.913 16.703 5.242 1 94 133 GLU B CA 1
ATOM 2575 C C . GLU B 1 133 ? 0.308 17.031 3.883 1 94 133 GLU B C 1
ATOM 2577 O O . GLU B 1 133 ? 1.008 17.516 2.988 1 94 133 GLU B O 1
ATOM 2582 N N . TYR B 1 134 ? -0.995 16.844 3.789 1 95.75 134 TYR B N 1
ATOM 2583 C CA . TYR B 1 134 ? -1.711 17.141 2.553 1 95.75 134 TYR B CA 1
ATOM 2584 C C . TYR B 1 134 ? -2.607 18.359 2.713 1 95.75 134 TYR B C 1
ATOM 2586 O O . TYR B 1 134 ? -3.426 18.422 3.635 1 95.75 134 TYR B O 1
ATOM 2594 N N . ARG B 1 135 ? -2.504 19.266 1.8 1 93.56 135 ARG B N 1
ATOM 2595 C CA . ARG B 1 135 ? -3.332 20.469 1.751 1 93.56 135 ARG B CA 1
ATOM 2596 C C . ARG B 1 135 ? -4.086 20.562 0.428 1 93.56 135 ARG B C 1
ATOM 2598 O O . ARG B 1 135 ? -3.543 20.219 -0.626 1 93.56 135 ARG B O 1
ATOM 2605 N N . ALA B 1 136 ? -5.297 21.016 0.58 1 93.94 136 ALA B N 1
ATOM 2606 C CA . ALA B 1 136 ? -6.082 21.25 -0.63 1 93.94 136 ALA B CA 1
ATOM 2607 C C . ALA B 1 136 ? -5.934 22.672 -1.124 1 93.94 136 ALA B C 1
ATOM 2609 O O . ALA B 1 136 ? -5.758 23.609 -0.325 1 93.94 136 ALA B O 1
ATOM 2610 N N . PHE B 1 137 ? -5.957 22.812 -2.465 1 89.19 137 PHE B N 1
ATOM 2611 C CA . PHE B 1 137 ? -6.004 24.172 -3.004 1 89.19 137 PHE B CA 1
ATOM 2612 C C . PHE B 1 137 ? -7.363 24.812 -2.74 1 89.19 137 PHE B C 1
ATOM 2614 O O . PHE B 1 137 ? -8.391 24.125 -2.775 1 89.19 137 PHE B O 1
ATOM 2621 N N . ASP B 1 138 ? -7.305 26.047 -2.148 1 69.69 138 ASP B N 1
ATOM 2622 C CA . ASP B 1 138 ? -8.508 26.812 -1.834 1 69.69 138 ASP B CA 1
ATOM 2623 C C . ASP B 1 138 ? -9.312 27.125 -3.098 1 69.69 138 ASP B C 1
ATOM 2625 O O . ASP B 1 138 ? -8.742 27.531 -4.113 1 69.69 138 ASP B O 1
ATOM 2629 N N . ASP B 1 139 ? -10.391 26.469 -3.309 1 58.06 139 ASP B N 1
ATOM 2630 C CA . ASP B 1 139 ? -11.266 27.062 -4.309 1 58.06 139 ASP B CA 1
ATOM 2631 C C . ASP B 1 139 ? -11.727 28.453 -3.881 1 58.06 139 ASP B C 1
ATOM 2633 O O . ASP B 1 139 ? -11.805 28.75 -2.686 1 58.06 139 ASP B O 1
ATOM 2637 N N . ASP B 1 140 ? -11.617 29.562 -4.699 1 51.91 140 ASP B N 1
ATOM 2638 C CA . ASP B 1 140 ? -11.992 30.953 -4.508 1 51.91 140 ASP B CA 1
ATOM 2639 C C . ASP B 1 140 ? -13.047 31.094 -3.408 1 51.91 140 ASP B C 1
ATOM 2641 O O . ASP B 1 140 ? -13.094 32.125 -2.711 1 51.91 140 ASP B O 1
ATOM 2645 N N . GLY B 1 141 ? -14.078 30.312 -3.246 1 48.25 141 GLY B N 1
ATOM 2646 C CA . GLY B 1 141 ? -15.25 30.609 -2.439 1 48.25 141 GLY B CA 1
ATOM 2647 C C . GLY B 1 141 ? -15.219 29.953 -1.075 1 48.25 141 GLY B C 1
ATOM 2648 O O . GLY B 1 141 ? -16.219 29.953 -0.352 1 48.25 141 GLY B O 1
ATOM 2649 N N . ALA B 1 142 ? -14.367 29.141 -0.766 1 49.25 142 ALA B N 1
ATOM 2650 C CA . ALA B 1 142 ? -14.586 28.391 0.467 1 49.25 142 ALA B CA 1
ATOM 2651 C C . ALA B 1 142 ? -14.383 29.266 1.693 1 49.25 142 ALA B C 1
ATOM 2653 O O . ALA B 1 142 ? -13.578 30.203 1.663 1 49.25 142 ALA B O 1
ATOM 2654 N N . ASP B 1 143 ? -15.344 29.297 2.615 1 48.72 143 ASP B N 1
ATOM 2655 C CA . ASP B 1 143 ? -15.367 30.016 3.885 1 48.72 143 ASP B CA 1
ATOM 2656 C C . ASP B 1 143 ? -14.008 29.953 4.582 1 48.72 143 ASP B C 1
ATOM 2658 O O . ASP B 1 143 ? -13.328 28.922 4.527 1 48.72 143 ASP B O 1
ATOM 2662 N N . ALA B 1 144 ? -13.406 31.031 4.996 1 48.62 144 ALA B N 1
ATOM 2663 C CA . ALA B 1 144 ? -12.164 31.312 5.707 1 48.62 144 ALA B CA 1
ATOM 2664 C C . ALA B 1 144 ? -11.859 30.219 6.734 1 48.62 144 ALA B C 1
ATOM 2666 O O . ALA B 1 144 ? -10.695 29.844 6.914 1 48.62 144 ALA B O 1
ATOM 2667 N N . ALA B 1 145 ? -12.828 29.812 7.461 1 48.12 145 ALA B N 1
ATOM 2668 C CA . ALA B 1 145 ? -12.703 28.984 8.656 1 48.12 145 ALA B CA 1
ATOM 2669 C C . ALA B 1 145 ? -12.344 27.547 8.281 1 48.12 145 ALA B C 1
ATOM 2671 O O . ALA B 1 145 ? -11.648 26.859 9.039 1 48.12 145 ALA B O 1
ATOM 2672 N N . ALA B 1 146 ? -12.969 26.891 7.273 1 49.12 146 ALA B N 1
ATOM 2673 C CA . ALA B 1 146 ? -12.773 25.531 6.812 1 49.12 146 ALA B CA 1
ATOM 2674 C C . ALA B 1 146 ? -11.367 25.344 6.234 1 49.12 146 ALA B C 1
ATOM 2676 O O . ALA B 1 146 ? -10.953 24.219 5.953 1 49.12 146 ALA B O 1
ATOM 2677 N N . ARG B 1 147 ? -10.719 26.469 5.914 1 54.62 147 ARG B N 1
ATOM 2678 C CA . ARG B 1 147 ? -9.398 26.656 5.328 1 54.62 147 ARG B CA 1
ATOM 2679 C C . ARG B 1 147 ? -8.312 26.141 6.273 1 54.62 147 ARG B C 1
ATOM 2681 O O . ARG B 1 147 ? -7.125 26.172 5.938 1 54.62 147 ARG B O 1
ATOM 2688 N N . LEU B 1 148 ? -8.875 25.344 7.297 1 76.06 148 LEU B N 1
ATOM 2689 C CA . LEU B 1 148 ? -7.891 25.188 8.359 1 76.06 148 LEU B CA 1
ATOM 2690 C C . LEU B 1 148 ? -7.605 23.703 8.609 1 76.06 148 LEU B C 1
ATOM 2692 O O . LEU B 1 148 ? -6.957 23.359 9.602 1 76.06 148 LEU B O 1
ATOM 2696 N N . GLN B 1 149 ? -8.188 22.812 7.641 1 90.56 149 GLN B N 1
ATOM 2697 C CA . GLN B 1 149 ? -7.914 21.422 7.945 1 90.56 149 GLN B CA 1
ATOM 2698 C C . GLN B 1 149 ? -6.93 20.812 6.949 1 90.56 149 GLN B C 1
ATOM 2700 O O . GLN B 1 149 ? -6.93 21.188 5.77 1 90.56 149 GLN B O 1
ATOM 2705 N N . VAL B 1 150 ? -6.109 19.969 7.402 1 94.5 150 VAL B N 1
ATOM 2706 C CA . VAL B 1 150 ? -5.18 19.188 6.59 1 94.5 150 VAL B CA 1
ATOM 2707 C C . VAL B 1 150 ? -5.293 17.703 6.949 1 94.5 150 VAL B C 1
ATOM 2709 O O . VAL B 1 150 ? -5.922 17.344 7.949 1 94.5 150 VAL B O 1
ATOM 2712 N N . ILE B 1 151 ? -4.789 16.875 6.102 1 95.94 151 ILE B N 1
ATOM 2713 C CA . ILE B 1 151 ? -4.602 15.477 6.453 1 95.94 151 ILE B CA 1
ATOM 2714 C C . ILE B 1 151 ? -3.119 15.195 6.691 1 95.94 151 ILE B C 1
ATOM 2716 O O . ILE B 1 151 ? -2.275 15.531 5.859 1 95.94 151 ILE B O 1
ATOM 2720 N N . ASN B 1 152 ? -2.855 14.633 7.801 1 94.75 152 ASN B N 1
ATOM 2721 C CA . ASN B 1 152 ? -1.509 14.156 8.094 1 94.75 152 ASN B CA 1
ATOM 2722 C C . ASN B 1 152 ? -1.437 12.633 8.062 1 94.75 152 ASN B C 1
ATOM 2724 O O . ASN B 1 152 ? -2.264 11.953 8.672 1 94.75 152 ASN B O 1
ATOM 2728 N N . LYS B 1 153 ? -0.51 12.156 7.352 1 94.94 153 LYS B N 1
ATOM 2729 C CA . LYS B 1 153 ? -0.19 10.734 7.293 1 94.94 153 LYS B CA 1
ATOM 2730 C C . LYS B 1 153 ? 1.114 10.43 8.023 1 94.94 153 LYS B C 1
ATOM 2732 O O . LYS B 1 153 ? 2.146 11.039 7.742 1 94.94 153 LYS B O 1
ATOM 2737 N N . TYR B 1 154 ? 1.104 9.484 8.953 1 93 154 TYR B N 1
ATOM 2738 C CA . TYR B 1 154 ? 2.289 9.086 9.703 1 93 154 TYR B CA 1
ATOM 2739 C C . TYR B 1 154 ? 2.686 7.656 9.375 1 93 154 TYR B C 1
ATOM 2741 O O . TYR B 1 154 ? 1.827 6.777 9.25 1 93 154 TYR B O 1
ATOM 2749 N N . LYS B 1 155 ? 3.938 7.48 9.188 1 91.75 155 LYS B N 1
ATOM 2750 C CA . LYS B 1 155 ? 4.438 6.133 8.914 1 91.75 155 LYS B CA 1
ATOM 2751 C C . LYS B 1 155 ? 5.883 5.984 9.375 1 91.75 155 LYS B C 1
ATOM 2753 O O . LYS B 1 155 ? 6.676 6.922 9.273 1 91.75 155 LYS B O 1
ATOM 2758 N N . ARG B 1 156 ? 6.164 4.77 9.859 1 89.75 156 ARG B N 1
ATOM 2759 C CA . ARG B 1 156 ? 7.555 4.41 10.117 1 89.75 156 ARG B CA 1
ATOM 2760 C C . ARG B 1 156 ? 8.148 3.641 8.945 1 89.75 156 ARG B C 1
ATOM 2762 O O . ARG B 1 156 ? 7.633 2.59 8.562 1 89.75 156 ARG B O 1
ATOM 2769 N N . GLU B 1 157 ? 9.117 4.191 8.32 1 81.5 157 GLU B N 1
ATOM 2770 C CA . GLU B 1 157 ? 9.742 3.551 7.164 1 81.5 157 GLU B CA 1
ATOM 2771 C C . GLU B 1 157 ? 10.609 2.371 7.59 1 81.5 157 GLU B C 1
ATOM 2773 O O . GLU B 1 157 ? 11.453 2.502 8.484 1 81.5 157 GLU B O 1
ATOM 2778 N N . GLU B 1 158 ? 10.078 1.227 7.551 1 67.38 158 GLU B N 1
ATOM 2779 C CA . GLU B 1 158 ? 10.914 0.07 7.863 1 67.38 158 GLU B CA 1
ATOM 2780 C C . GLU B 1 158 ? 11.727 -0.367 6.645 1 67.38 158 GLU B C 1
ATOM 2782 O O . GLU B 1 158 ? 11.242 -0.296 5.516 1 67.38 158 GLU B O 1
ATOM 2787 N N . ARG B 1 159 ? 13.055 -0.097 6.586 1 48.69 159 ARG B N 1
ATOM 2788 C CA . ARG B 1 159 ? 13.914 -0.625 5.531 1 48.69 159 ARG B CA 1
ATOM 2789 C C . ARG B 1 159 ? 13.664 -2.111 5.312 1 48.69 159 ARG B C 1
ATOM 2791 O O . ARG B 1 159 ? 13.695 -2.9 6.258 1 48.69 159 ARG B O 1
ATOM 2798 N N . VAL B 1 160 ? 12.797 -2.348 4.5 1 42.34 160 VAL B N 1
ATOM 2799 C CA . VAL B 1 160 ? 12.945 -3.748 4.121 1 42.34 160 VAL B CA 1
ATOM 2800 C C . VAL B 1 160 ? 14.43 -4.066 3.912 1 42.34 160 VAL B C 1
ATOM 2802 O O . VAL B 1 160 ? 15.086 -3.463 3.061 1 42.34 160 VAL B O 1
ATOM 2805 N N . GLN B 1 161 ? 15.164 -4.207 4.887 1 35.44 161 GLN B N 1
ATOM 2806 C CA . GLN B 1 161 ? 16.516 -4.723 4.668 1 35.44 161 GLN B CA 1
ATOM 2807 C C . GLN B 1 161 ? 16.516 -5.809 3.596 1 35.44 161 GLN B C 1
ATOM 2809 O O . GLN B 1 161 ? 15.82 -6.816 3.719 1 35.44 161 GLN B O 1
ATOM 2814 N N . LEU B 1 162 ? 16.5 -5.488 2.34 1 35.28 162 LEU B N 1
ATOM 2815 C CA . LEU B 1 162 ? 17.031 -6.59 1.55 1 35.28 162 LEU B CA 1
ATOM 2816 C C . LEU B 1 162 ? 18.172 -7.285 2.285 1 35.28 162 LEU B C 1
ATOM 2818 O O . LEU B 1 162 ? 19.203 -6.66 2.576 1 35.28 162 LEU B O 1
ATOM 2822 N N . VAL B 1 163 ? 17.953 -8.047 3.227 1 32.53 163 VAL B N 1
ATOM 2823 C CA . VAL B 1 163 ? 19.078 -8.883 3.672 1 32.53 163 VAL B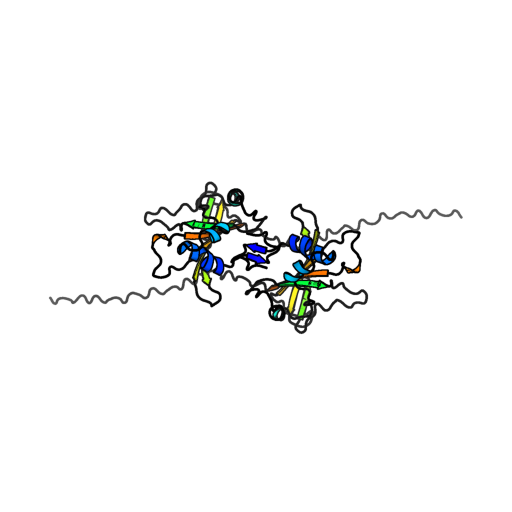 CA 1
ATOM 2824 C C . VAL B 1 163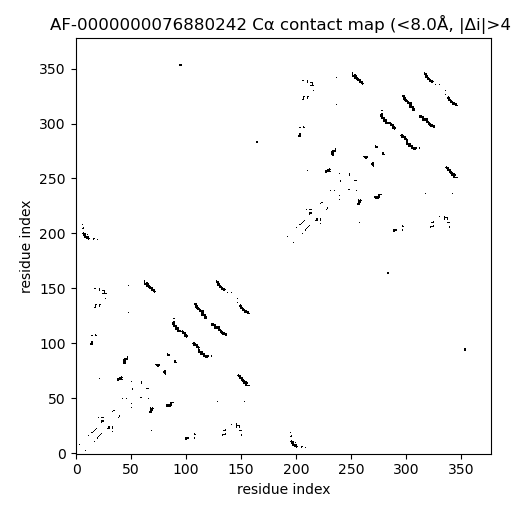 ? 19.969 -9.227 2.486 1 32.53 163 VAL B C 1
ATOM 2826 O O . VAL B 1 163 ? 19.5 -9.75 1.473 1 32.53 163 VAL B O 1
ATOM 2829 N N . PRO B 1 164 ? 20.922 -8.422 2.289 1 31.97 164 PRO B N 1
ATOM 2830 C CA . PRO B 1 164 ? 21.844 -9 1.313 1 31.97 164 PRO B CA 1
ATOM 2831 C C . PRO B 1 164 ? 22.031 -10.508 1.484 1 31.97 164 PRO B C 1
ATOM 2833 O O . PRO B 1 164 ? 21.953 -11.016 2.605 1 31.97 164 PRO B O 1
ATOM 2836 N N . ALA B 1 165 ? 21.484 -11.203 0.519 1 31.06 165 ALA B N 1
ATOM 2837 C CA . ALA B 1 165 ? 22.016 -12.57 0.504 1 31.06 165 ALA B CA 1
ATOM 2838 C C . ALA B 1 165 ? 23.484 -12.586 0.948 1 31.06 165 ALA B C 1
ATOM 2840 O O . ALA B 1 165 ? 24.359 -12.109 0.232 1 31.06 165 ALA B O 1
ATOM 2841 N N . VAL B 1 166 ? 23.844 -12.219 2.184 1 28.58 166 VAL B N 1
ATOM 2842 C CA . VAL B 1 166 ? 25.172 -12.656 2.6 1 28.58 166 VAL B CA 1
ATOM 2843 C C . VAL B 1 166 ? 25.359 -14.133 2.268 1 28.58 166 VAL B C 1
ATOM 2845 O O . VAL B 1 166 ? 24.547 -14.969 2.666 1 28.58 166 VAL B O 1
ATOM 2848 N N . HIS B 1 167 ? 25.781 -14.383 1.114 1 25.69 167 HIS B N 1
ATOM 2849 C CA . HIS B 1 167 ? 26.484 -15.633 0.856 1 25.69 167 HIS B CA 1
ATOM 2850 C C . HIS B 1 167 ? 27.438 -15.969 1.991 1 25.69 167 HIS B C 1
ATOM 2852 O O . HIS B 1 167 ? 28.531 -15.383 2.084 1 25.69 167 HIS B O 1
ATOM 2858 N N . LYS B 1 168 ? 27.109 -15.828 3.236 1 28.2 168 LYS B N 1
ATOM 2859 C CA . LYS B 1 168 ? 28.062 -16.562 4.066 1 28.2 168 LYS B CA 1
ATOM 2860 C C . LYS B 1 168 ? 28.188 -18.016 3.621 1 28.2 168 LYS B C 1
ATOM 2862 O O . LYS B 1 168 ? 27.281 -18.812 3.846 1 28.2 168 LYS B O 1
ATOM 2867 N N . VAL B 1 169 ? 28.609 -18.219 2.395 1 21.7 169 VAL B N 1
ATOM 2868 C CA . VAL B 1 169 ? 29.219 -19.531 2.168 1 21.7 169 VAL B CA 1
ATOM 2869 C C . VAL B 1 169 ? 30.109 -19.906 3.352 1 21.7 169 VAL B C 1
ATOM 2871 O O . VAL B 1 169 ? 31.156 -19.297 3.559 1 21.7 169 VAL B O 1
ATOM 2874 N N . ARG B 1 170 ? 29.578 -19.828 4.562 1 28.3 170 ARG B N 1
ATOM 2875 C CA . ARG B 1 170 ? 30.422 -20.531 5.52 1 28.3 170 ARG B CA 1
ATOM 2876 C C . ARG B 1 170 ? 31.078 -21.75 4.879 1 28.3 170 ARG B C 1
ATOM 2878 O O . ARG B 1 170 ? 30.406 -22.594 4.297 1 28.3 170 ARG B O 1
ATOM 2885 N N . GLN B 1 171 ? 32.281 -21.516 4.363 1 26.48 171 GLN B N 1
ATOM 2886 C CA . GLN B 1 171 ? 33.281 -22.547 4.086 1 26.48 171 GLN B CA 1
ATOM 2887 C C . GLN B 1 171 ? 33.125 -23.734 5.031 1 26.48 171 GLN B C 1
ATOM 2889 O O . GLN B 1 171 ? 33.375 -23.625 6.23 1 26.48 171 GLN B O 1
ATOM 2894 N N . LEU B 1 172 ? 31.859 -24.188 5.109 1 26.55 172 LEU B N 1
ATOM 2895 C CA . LEU B 1 172 ? 31.859 -25.469 5.809 1 26.55 1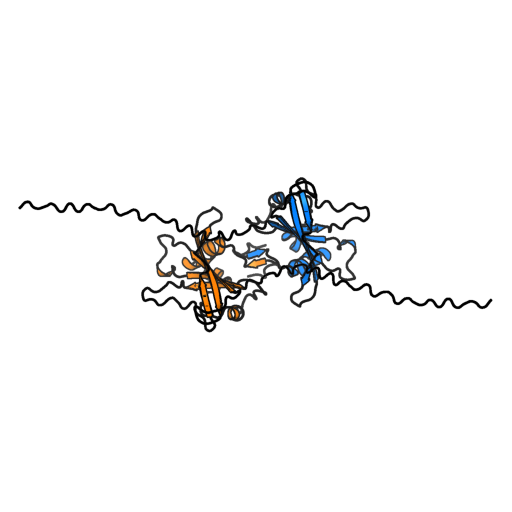72 LEU B CA 1
ATOM 2896 C C . LEU B 1 172 ? 33.156 -26.234 5.516 1 26.55 172 LEU B C 1
ATOM 2898 O O . LEU B 1 172 ? 33.438 -26.547 4.359 1 26.55 172 LEU B O 1
ATOM 2902 N N . ALA B 1 173 ? 34.125 -25.891 6.273 1 29.42 173 ALA B N 1
ATOM 2903 C CA . ALA B 1 173 ? 35.375 -26.625 6.395 1 29.42 173 ALA B CA 1
ATOM 2904 C C . ALA B 1 173 ? 35.156 -28.125 6.223 1 29.42 173 ALA B C 1
ATOM 2906 O O . ALA B 1 173 ? 34.156 -28.672 6.707 1 29.42 173 ALA B O 1
ATOM 2907 N N . ALA B 1 174 ? 35.438 -28.625 5.039 1 31.17 174 ALA B N 1
ATOM 2908 C CA . ALA B 1 174 ? 35.656 -30.031 4.68 1 31.17 174 ALA B CA 1
ATOM 2909 C C . ALA B 1 174 ? 36.156 -30.828 5.879 1 31.17 174 ALA B C 1
ATOM 2911 O O . ALA B 1 174 ? 37.312 -30.656 6.316 1 31.17 174 ALA B O 1
ATOM 2912 N N . VAL B 1 175 ? 35.375 -30.75 6.98 1 28.97 175 VAL B N 1
ATOM 2913 C CA . VAL B 1 175 ? 35.844 -31.703 7.973 1 28.97 175 VAL B CA 1
ATOM 2914 C C . VAL B 1 175 ? 36.25 -33 7.293 1 28.97 175 VAL B C 1
ATOM 2916 O O . VAL B 1 175 ? 35.469 -33.562 6.492 1 28.97 175 VAL B O 1
ATOM 2919 N N . ARG B 1 176 ? 37.531 -33.188 7.016 1 30.5 176 ARG B N 1
ATOM 2920 C CA . ARG B 1 176 ? 38.25 -34.344 6.539 1 30.5 176 ARG B CA 1
ATOM 2921 C C . ARG B 1 176 ? 37.688 -35.625 7.191 1 30.5 176 ARG B C 1
ATOM 2923 O O . ARG B 1 176 ? 37.594 -35.719 8.414 1 30.5 176 ARG B O 1
ATOM 2930 N N . PRO B 1 177 ? 36.719 -36.219 6.504 1 30.61 177 PRO B N 1
ATOM 2931 C CA . PRO B 1 177 ? 36.25 -37.469 7.156 1 30.61 177 PRO B CA 1
ATOM 2932 C C . PRO B 1 177 ? 37.406 -38.219 7.852 1 30.61 177 PRO B C 1
ATOM 2934 O O . PRO B 1 177 ? 38.562 -38.125 7.43 1 30.61 177 PRO B O 1
ATOM 2937 N N . PRO B 1 178 ? 37.344 -38.188 9.164 1 31.19 178 PRO B N 1
ATOM 2938 C CA . PRO B 1 178 ? 38.438 -38.906 9.828 1 31.19 178 PRO B CA 1
ATOM 2939 C C . PRO B 1 178 ? 38.812 -40.188 9.102 1 31.19 178 PRO B C 1
ATOM 2941 O O . PRO B 1 178 ? 38 -40.812 8.422 1 31.19 178 PRO B O 1
ATOM 2944 N N . ALA B 1 179 ? 40.031 -40.281 8.508 1 33.12 179 ALA B N 1
ATOM 2945 C CA . ALA B 1 179 ? 40.688 -41.438 7.871 1 33.12 179 ALA B CA 1
ATOM 2946 C C . ALA B 1 179 ? 40.375 -42.719 8.633 1 33.12 179 ALA B C 1
ATOM 2948 O O . ALA B 1 179 ? 40.75 -42.844 9.797 1 33.12 179 ALA B O 1
ATOM 2949 N N . VAL B 1 180 ? 39.062 -43.062 8.547 1 28.56 180 VAL B N 1
ATOM 2950 C CA . VAL B 1 180 ? 38.812 -44.375 9.156 1 28.56 180 VAL B CA 1
ATOM 2951 C C . VAL B 1 180 ? 39.906 -45.344 8.75 1 28.56 180 VAL B C 1
ATOM 2953 O O . VAL B 1 180 ? 40.219 -45.5 7.57 1 28.56 180 VAL B O 1
ATOM 2956 N N . HIS B 1 181 ? 40.969 -45.312 9.531 1 29.84 181 HIS B N 1
ATOM 2957 C CA . HIS B 1 181 ? 42.031 -46.281 9.5 1 29.84 181 HIS B CA 1
ATOM 2958 C C . HIS B 1 181 ? 41.531 -47.688 9.344 1 29.84 181 HIS B C 1
ATOM 2960 O O . HIS B 1 181 ? 40.875 -48.219 10.258 1 29.84 181 HIS B O 1
ATOM 2966 N N . CYS B 1 182 ? 40.719 -47.875 8.203 1 25.38 182 CYS B N 1
ATOM 2967 C CA . CYS B 1 182 ? 40.344 -49.281 7.961 1 25.38 182 CYS B CA 1
ATOM 2968 C C . CYS B 1 182 ? 41.531 -50.219 8.211 1 25.38 182 CYS B C 1
ATOM 2970 O O . CYS B 1 182 ? 42.531 -50.156 7.5 1 25.38 182 CYS B O 1
ATOM 2972 N N . ARG B 1 183 ? 41.75 -50.406 9.508 1 29.44 183 ARG B N 1
ATOM 2973 C CA . ARG B 1 183 ? 42.75 -51.406 9.898 1 29.44 183 ARG B CA 1
ATOM 2974 C C . ARG B 1 183 ? 42.562 -52.719 9.125 1 29.44 183 ARG B C 1
ATOM 2976 O O . ARG B 1 183 ? 41.5 -53.312 9.164 1 29.44 183 ARG B O 1
ATOM 2983 N N . ARG B 1 184 ? 43.094 -52.688 7.879 1 30.41 184 ARG B N 1
ATOM 2984 C CA . ARG B 1 184 ? 43.281 -53.906 7.125 1 30.41 184 ARG B CA 1
ATOM 2985 C C . ARG B 1 184 ? 43.719 -55.062 8.031 1 30.41 184 ARG B C 1
ATOM 2987 O O . ARG B 1 184 ? 44.781 -55 8.617 1 30.41 184 ARG B O 1
ATOM 2994 N N . ARG B 1 185 ? 42.688 -55.438 8.945 1 29.69 185 ARG B N 1
ATOM 2995 C CA . ARG B 1 185 ? 43.031 -56.688 9.648 1 29.69 185 ARG B CA 1
ATOM 2996 C C . ARG B 1 185 ? 43.688 -57.688 8.719 1 29.69 185 ARG B C 1
ATOM 2998 O O . ARG B 1 185 ? 43.125 -58 7.66 1 29.69 185 ARG B O 1
ATOM 3005 N N . ARG B 1 186 ? 44.938 -57.594 8.734 1 30.72 186 ARG B N 1
ATOM 3006 C CA . ARG B 1 186 ? 45.875 -58.562 8.133 1 30.72 186 ARG B CA 1
ATOM 3007 C C . ARG B 1 186 ? 45.406 -60 8.352 1 30.72 186 ARG B C 1
ATOM 3009 O O . ARG B 1 186 ? 45.219 -60.406 9.492 1 30.72 186 ARG B O 1
ATOM 3016 N N . MET B 1 187 ? 44.375 -60.344 7.473 1 28.77 187 MET B N 1
ATOM 3017 C CA . MET B 1 187 ? 44.125 -61.781 7.484 1 28.77 187 MET B CA 1
ATOM 3018 C C . MET B 1 187 ? 45.438 -62.531 7.598 1 28.77 187 MET B C 1
ATOM 3020 O O . MET B 1 187 ? 46.438 -62.219 6.91 1 28.77 187 MET B O 1
ATOM 3024 N N . PRO B 1 188 ? 45.688 -63.062 8.805 1 34.66 188 PRO B N 1
ATOM 3025 C CA . PRO B 1 188 ? 46.844 -63.938 8.977 1 34.66 188 PRO B CA 1
ATOM 3026 C C . PRO B 1 188 ? 47.062 -64.875 7.801 1 34.66 188 PRO B C 1
ATOM 3028 O O . PRO B 1 188 ? 46.094 -65.25 7.125 1 34.66 188 PRO B O 1
ATOM 3031 N N . LEU B 1 189 ? 48.281 -64.938 7.227 1 31.33 189 LEU B N 1
ATOM 3032 C CA . LEU B 1 189 ? 48.75 -65.938 6.312 1 31.33 189 LEU B CA 1
ATOM 3033 C C . LEU B 1 189 ? 48.406 -67.312 6.863 1 31.33 189 LEU B C 1
ATOM 3035 O O . LEU B 1 189 ? 48.594 -67.625 8.055 1 31.33 189 LEU B O 1
#

Secondary structure (DSSP, 8-state):
---PPTTEEE---HHIIIIIIIHHHHHT-SHHHHHHHS-B---TTS-GGGHHHH--SS---TT--EEEEEE-----TTS-----B-SSEEEEE-SSPEEEE-TTS-EEEEEEEEEEEESSTTSPEEEEEEEEEEEE---TTS-TTGGGEEEEEEEE---------------------------------/---PPTTEEE---HHIIIIIIIHHHHHT-SHHHHHHHS-B---TTS-GGGHHHH--SS---TT--EEEEEE-----TTS-----B-SSEEEEE-SSPEEEE-TTS-EEEEEEEEEEEESSTTSPEEEEEEEEEEEE---TTS-TTGGGEEEEEEEE---------------------------------

Radius of gyration: 29.13 Å; Cα contacts (8 Å, |Δi|>4): 593; chains: 2; bounding box: 70×144×51 Å